Protein AF-A0A7L8UAR3-F1 (afdb_monomer_lite)

Foldseek 3Di:
DDVVQLVLLQVLLVVLLVVLVAPDSVQLNVLSNVCSVPPPDSVVSNVSSNVRSNVRSVVPCPPPPPPDPDDDDDDDDDDDDDDDDDDDDDDDDDDDDDDDDDDDDDDPPPPCDPVNVVVVVVVVVVVVVVVVVVVVVVVVVVVVVCCVPPVVVVVVVVVVVVVVVVVVVVVVVVVVVVVVVPDPDPDPDPPDDDPDDDDDDDDDDDDDD

Sequence (209 aa):
MNPFNLLINYVIANSRASFYNVPGNQEITNTALLTGMVSENPLMSYLIIDNKAKIEGEKTIVPVVTQTPTGTGATQGLQAPGISATGAEDPKNTNETPKGTSTGETAPVNVVTLENVKTEISDSTKALKEEIAKISENNKVELQKIIAETFNPKIEGLEKSNTALNTAIIEIKGRLDEISKSTPAPAPDKIVPNKDVSIQKEITKNGPK

Radius of gyration: 46.85 Å; chains: 1; bounding box: 115×66×128 Å

Structure (mmCIF, N/CA/C/O backbone):
data_AF-A0A7L8UAR3-F1
#
_entry.id   AF-A0A7L8UAR3-F1
#
loop_
_atom_site.group_PDB
_atom_site.id
_atom_site.type_symbol
_atom_site.label_atom_id
_atom_site.label_alt_id
_atom_site.label_comp_id
_atom_site.label_asym_id
_atom_site.label_entity_id
_atom_site.label_seq_id
_atom_site.pdbx_PDB_ins_code
_atom_site.Cartn_x
_atom_site.Cartn_y
_atom_site.Cartn_z
_atom_site.occupancy
_atom_site.B_iso_or_equiv
_atom_site.auth_seq_id
_atom_site.auth_comp_id
_atom_site.auth_asym_id
_atom_site.auth_atom_id
_atom_site.pdbx_PDB_model_num
ATOM 1 N N . MET A 1 1 ? -6.230 16.217 -2.875 1.00 63.88 1 MET A N 1
ATOM 2 C CA . MET A 1 1 ? -6.341 15.807 -1.460 1.00 63.88 1 MET A CA 1
ATOM 3 C C . MET A 1 1 ? -6.331 14.287 -1.404 1.00 63.88 1 MET A C 1
ATOM 5 O O . MET A 1 1 ? -7.147 13.673 -2.082 1.00 63.88 1 MET A O 1
ATOM 9 N N . ASN A 1 2 ? -5.375 13.688 -0.690 1.00 75.62 2 ASN A N 1
ATOM 10 C CA . ASN A 1 2 ? -5.199 12.235 -0.656 1.00 75.62 2 ASN A CA 1
ATOM 11 C C . ASN A 1 2 ? -6.103 11.606 0.430 1.00 75.62 2 ASN A C 1
ATOM 13 O O . ASN A 1 2 ? -5.864 11.854 1.614 1.00 75.62 2 ASN A O 1
ATOM 17 N N . PRO A 1 3 ? -7.115 10.792 0.071 1.00 77.38 3 PRO A N 1
ATOM 18 C CA . PRO A 1 3 ? -8.021 10.184 1.048 1.00 77.38 3 PRO A CA 1
ATOM 19 C C . PRO A 1 3 ? -7.298 9.245 2.027 1.00 77.38 3 PRO A C 1
ATOM 21 O O . PRO A 1 3 ? -7.705 9.140 3.183 1.00 77.38 3 PRO A O 1
ATOM 24 N N . PHE A 1 4 ? -6.183 8.631 1.614 1.00 81.06 4 PHE A N 1
ATOM 25 C CA . PHE A 1 4 ? -5.365 7.796 2.497 1.00 81.06 4 PHE A CA 1
ATOM 26 C C . PHE A 1 4 ? -4.677 8.607 3.598 1.00 81.06 4 PHE A C 1
ATOM 28 O O . PHE A 1 4 ? -4.620 8.151 4.737 1.00 81.06 4 PHE A O 1
ATOM 35 N N . ASN A 1 5 ? -4.221 9.829 3.303 1.00 81.25 5 ASN A N 1
ATOM 36 C CA . ASN A 1 5 ? -3.636 10.703 4.325 1.00 81.25 5 ASN A CA 1
ATOM 37 C C . ASN A 1 5 ? -4.675 11.100 5.377 1.00 81.25 5 ASN A C 1
ATOM 39 O O . ASN A 1 5 ? -4.359 11.163 6.560 1.00 81.25 5 ASN A O 1
ATOM 43 N N . LEU A 1 6 ? -5.924 11.316 4.960 1.00 84.69 6 LEU A N 1
ATOM 44 C CA . LEU A 1 6 ? -7.012 11.641 5.876 1.00 84.69 6 LEU A CA 1
ATOM 45 C C . LEU A 1 6 ? -7.308 10.483 6.833 1.00 84.69 6 LEU A C 1
ATOM 47 O O . LEU A 1 6 ? -7.444 10.694 8.037 1.00 84.69 6 LEU A O 1
ATOM 51 N N . LEU A 1 7 ? -7.350 9.259 6.300 1.00 86.62 7 LEU A N 1
ATOM 52 C CA . LEU A 1 7 ? -7.559 8.047 7.086 1.00 86.62 7 LEU A CA 1
ATOM 53 C C . LEU A 1 7 ? -6.416 7.819 8.083 1.00 86.62 7 LEU A C 1
ATOM 55 O O . LEU A 1 7 ? -6.664 7.578 9.262 1.00 86.62 7 LEU A O 1
ATOM 59 N N . ILE A 1 8 ? -5.167 7.940 7.628 1.00 86.75 8 ILE A N 1
ATOM 60 C CA . ILE A 1 8 ? -3.981 7.786 8.481 1.00 86.75 8 ILE A CA 1
ATOM 61 C C . ILE A 1 8 ? -3.993 8.831 9.602 1.00 86.75 8 ILE A C 1
ATOM 63 O O . ILE A 1 8 ? -3.828 8.482 10.770 1.00 86.75 8 ILE A O 1
ATOM 67 N N . ASN A 1 9 ? -4.264 10.096 9.277 1.00 86.81 9 ASN A N 1
ATOM 68 C CA . ASN A 1 9 ? -4.327 11.171 10.265 1.00 86.81 9 ASN A CA 1
ATOM 69 C C . ASN A 1 9 ? -5.462 10.959 11.278 1.00 86.81 9 ASN A C 1
ATOM 71 O O . ASN A 1 9 ? -5.270 11.200 12.469 1.00 86.81 9 ASN A O 1
ATOM 75 N N . TYR A 1 10 ? -6.617 10.456 10.838 1.00 88.62 10 TYR A N 1
ATOM 76 C CA . TYR A 1 10 ? -7.731 10.115 11.724 1.00 88.62 10 TYR A CA 1
ATOM 77 C C . TYR A 1 10 ? -7.364 8.994 12.711 1.00 88.62 10 TYR A C 1
ATOM 79 O O . TYR A 1 10 ? -7.623 9.103 13.912 1.00 88.62 10 TYR A O 1
ATOM 87 N N . VAL A 1 11 ? -6.691 7.942 12.234 1.00 88.88 11 VAL A N 1
ATOM 88 C CA . VAL A 1 11 ? -6.201 6.849 13.091 1.00 88.88 11 VAL A CA 1
ATOM 89 C C . VAL A 1 11 ? -5.180 7.364 14.109 1.00 88.88 11 VAL A C 1
ATOM 91 O O . VAL A 1 11 ? -5.258 7.017 15.290 1.00 88.88 11 VAL A O 1
ATOM 94 N N . ILE A 1 12 ? -4.256 8.231 13.683 1.00 88.81 12 ILE A N 1
ATOM 95 C CA . ILE A 1 12 ? -3.268 8.854 14.573 1.00 88.81 12 ILE A CA 1
ATOM 96 C C . ILE A 1 12 ? -3.967 9.704 15.642 1.00 88.81 12 ILE A C 1
ATOM 98 O O . ILE A 1 12 ? -3.623 9.590 16.818 1.00 88.81 12 ILE A O 1
ATOM 102 N N . ALA A 1 13 ? -4.970 10.505 15.272 1.00 89.00 13 ALA A N 1
ATOM 103 C CA . ALA A 1 13 ? -5.727 11.326 16.218 1.00 89.00 13 ALA A CA 1
ATOM 104 C C . ALA A 1 13 ? -6.397 10.494 17.311 1.00 89.00 13 ALA A C 1
ATOM 106 O O . ALA A 1 13 ? -6.252 10.817 18.489 1.00 89.00 13 ALA A O 1
ATOM 107 N N . ASN A 1 14 ? -7.067 9.400 16.942 1.00 89.12 14 ASN A N 1
ATOM 108 C CA . ASN A 1 14 ? -7.694 8.510 17.919 1.00 89.12 14 ASN A CA 1
ATOM 109 C C . ASN A 1 14 ? -6.658 7.846 18.825 1.00 89.12 14 ASN A C 1
ATOM 111 O O . ASN A 1 14 ? -6.818 7.845 20.044 1.00 89.12 14 ASN A O 1
ATOM 115 N N . SER A 1 15 ? -5.567 7.339 18.247 1.00 89.81 15 SER A N 1
ATOM 116 C CA . SER A 1 15 ? -4.494 6.708 19.016 1.00 89.81 15 SER A CA 1
ATOM 117 C C . SER A 1 15 ? -3.870 7.672 20.030 1.00 89.81 15 SER A C 1
ATOM 119 O O . SER A 1 15 ? -3.678 7.306 21.191 1.00 89.81 15 SER A O 1
ATOM 121 N N . ARG A 1 16 ? -3.592 8.919 19.628 1.00 90.69 16 ARG A N 1
ATOM 122 C CA . ARG A 1 16 ? -2.973 9.923 20.503 1.00 90.69 16 ARG A CA 1
ATOM 123 C C . ARG A 1 16 ? -3.936 10.503 21.528 1.00 90.69 16 ARG A C 1
ATOM 125 O O . ARG A 1 16 ? -3.527 10.705 22.667 1.00 90.69 16 ARG A O 1
ATOM 132 N N . ALA A 1 17 ? -5.208 10.675 21.181 1.00 87.81 17 ALA A N 1
ATOM 133 C CA . ALA A 1 17 ? -6.236 11.050 22.147 1.00 87.81 17 ALA A CA 1
ATOM 134 C C . ALA A 1 17 ? -6.345 10.023 23.284 1.00 87.81 17 ALA A C 1
ATOM 136 O O . ALA A 1 17 ? -6.369 10.402 24.454 1.00 87.81 17 ALA A O 1
ATOM 137 N N . SER A 1 18 ? -6.338 8.726 22.954 1.00 86.88 18 SER A N 1
ATOM 138 C CA . SER A 1 18 ? -6.326 7.659 23.959 1.00 86.88 18 SER A CA 1
ATOM 139 C C . SER A 1 18 ? -5.025 7.631 24.761 1.00 86.88 18 SER A C 1
ATOM 141 O O . SER A 1 18 ? -5.069 7.480 25.977 1.00 86.88 18 SER A O 1
ATOM 143 N N . PHE A 1 19 ? -3.873 7.809 24.107 1.00 89.25 19 PHE A N 1
ATOM 144 C CA . PHE A 1 19 ? -2.569 7.806 24.778 1.00 89.25 19 PHE A CA 1
ATOM 145 C C . PHE A 1 19 ? -2.440 8.918 25.831 1.00 89.25 19 PHE A C 1
ATOM 147 O O . PHE A 1 19 ? -1.902 8.680 26.908 1.00 89.25 19 PHE A O 1
ATOM 154 N N . TYR A 1 20 ? -2.958 10.113 25.538 1.00 89.62 20 TYR A N 1
ATOM 155 C CA . TYR A 1 20 ? -2.923 11.265 26.445 1.00 89.62 20 TYR A CA 1
ATOM 156 C C . TYR A 1 20 ? -4.179 11.413 27.316 1.00 89.62 20 TYR A C 1
ATOM 158 O O . TYR A 1 20 ? -4.340 12.428 27.986 1.00 89.62 20 TYR A O 1
ATOM 166 N N . ASN A 1 21 ? -5.053 10.400 27.335 1.00 86.56 21 ASN A N 1
ATOM 167 C CA . ASN A 1 21 ? -6.275 10.361 28.141 1.00 86.56 21 ASN A CA 1
ATOM 168 C C . ASN A 1 21 ? -7.169 11.607 27.973 1.00 86.56 21 ASN A C 1
ATOM 170 O O . ASN A 1 21 ? -7.685 12.161 28.945 1.00 86.56 21 ASN A O 1
ATOM 174 N N . VAL A 1 22 ? -7.331 12.059 26.729 1.00 84.69 22 VAL A N 1
ATOM 175 C CA . VAL A 1 22 ? -8.091 13.270 26.405 1.00 84.69 22 VAL A CA 1
ATOM 176 C C . VAL A 1 22 ? -9.598 12.980 26.468 1.00 84.69 22 VAL A C 1
ATOM 178 O O . VAL A 1 22 ? -10.075 12.131 25.705 1.00 84.69 22 VAL A O 1
ATOM 181 N N . PRO A 1 23 ? -10.383 13.664 27.324 1.00 73.56 23 PRO A N 1
ATOM 182 C CA . PRO A 1 23 ? -11.831 13.501 27.363 1.00 73.56 23 PRO A CA 1
ATOM 183 C C . PRO A 1 23 ? -12.451 14.197 26.153 1.00 73.56 23 PRO A C 1
ATOM 185 O O . PRO A 1 23 ? -12.568 15.417 26.103 1.00 73.56 23 PRO A O 1
ATOM 188 N N . GLY A 1 24 ? -12.848 13.399 25.165 1.00 72.44 24 GLY A N 1
ATOM 189 C CA . GLY A 1 24 ? -13.337 13.902 23.886 1.00 72.44 24 GLY A CA 1
ATOM 190 C C . GLY A 1 24 ? -12.185 14.218 22.930 1.00 72.44 24 GLY A C 1
ATOM 191 O O . GLY A 1 24 ? -11.358 15.091 23.157 1.00 72.44 24 GLY A O 1
ATOM 192 N N . ASN A 1 25 ? -12.138 13.510 21.807 1.00 83.88 25 ASN A N 1
ATOM 193 C CA . ASN A 1 25 ? -11.077 13.622 20.802 1.00 83.88 25 ASN A CA 1
ATOM 194 C C . ASN A 1 25 ? -11.406 14.624 19.680 1.00 83.88 25 ASN A C 1
ATOM 196 O O . ASN A 1 25 ? -10.705 14.646 18.666 1.00 83.88 25 ASN A O 1
ATOM 200 N N . GLN A 1 26 ? -12.461 15.437 19.817 1.00 87.25 26 GLN A N 1
ATOM 201 C CA . GLN A 1 26 ? -12.962 16.283 18.728 1.00 87.25 26 GLN A CA 1
ATOM 202 C C . GLN A 1 26 ? -11.910 17.290 18.247 1.00 87.25 26 GLN A C 1
ATOM 204 O O . GLN A 1 26 ? -11.707 17.444 17.044 1.00 87.25 26 GLN A O 1
ATOM 209 N N . GLU A 1 27 ? -11.193 17.945 19.163 1.00 86.56 27 GLU A N 1
ATOM 210 C CA . GLU A 1 27 ? -10.173 18.933 18.789 1.00 86.56 27 GLU A CA 1
ATOM 211 C C . GLU A 1 27 ? -8.972 18.303 18.068 1.00 86.56 27 GLU A C 1
ATOM 213 O O . GLU A 1 27 ? -8.415 18.880 17.129 1.00 86.56 27 GLU A O 1
ATOM 218 N N . ILE A 1 28 ? -8.594 17.093 18.477 1.00 90.12 28 ILE A N 1
ATOM 219 C CA . ILE A 1 28 ? -7.494 16.328 17.880 1.00 90.12 28 ILE A CA 1
ATOM 220 C C . ILE A 1 28 ? -7.919 15.817 16.499 1.00 90.12 28 ILE A C 1
ATOM 222 O O . ILE A 1 28 ? -7.163 15.913 15.535 1.00 90.12 28 ILE A O 1
ATOM 226 N N . THR A 1 29 ? -9.167 15.365 16.378 1.00 89.56 29 THR A N 1
ATOM 227 C CA . THR A 1 29 ? -9.769 14.897 15.123 1.00 89.56 29 THR A CA 1
ATOM 228 C C . THR A 1 29 ? -9.898 16.028 14.101 1.00 89.56 29 THR A C 1
ATOM 230 O O . THR A 1 29 ? -9.521 15.856 12.943 1.00 89.56 29 THR A O 1
ATOM 233 N N . ASN A 1 30 ? -10.343 17.217 14.519 1.00 89.94 30 ASN A N 1
ATOM 234 C CA . ASN A 1 30 ? -10.398 18.400 13.653 1.00 89.94 30 ASN A CA 1
ATOM 235 C C . ASN A 1 30 ? -8.996 18.810 13.177 1.00 89.94 30 ASN A C 1
ATOM 237 O O . ASN A 1 30 ? -8.810 19.186 12.019 1.00 89.94 30 ASN A O 1
ATOM 241 N N . THR A 1 31 ? -7.996 18.690 14.054 1.00 89.44 31 THR A N 1
ATOM 242 C CA . THR A 1 31 ? -6.593 18.959 13.713 1.00 89.44 31 THR A CA 1
ATOM 243 C C . THR A 1 31 ? -6.056 17.938 12.707 1.00 89.44 31 THR A C 1
ATOM 245 O O . THR A 1 31 ? -5.378 18.318 11.753 1.00 89.44 31 THR A O 1
ATOM 248 N N . ALA A 1 32 ? -6.401 16.657 12.853 1.00 87.69 32 ALA A N 1
ATOM 249 C CA . ALA A 1 32 ? -6.071 15.610 11.885 1.00 87.69 32 ALA A CA 1
ATOM 250 C C . ALA A 1 32 ? -6.729 15.823 10.517 1.00 87.69 32 ALA A C 1
ATOM 252 O O . ALA A 1 32 ? -6.090 15.613 9.483 1.00 87.69 32 ALA A O 1
ATOM 253 N N . LEU A 1 33 ? -7.981 16.285 10.502 1.00 89.38 33 LEU A N 1
ATOM 254 C CA . LEU A 1 33 ? -8.684 16.622 9.268 1.00 89.38 33 LEU A CA 1
ATOM 255 C C . LEU A 1 33 ? -7.993 17.790 8.556 1.00 89.38 33 LEU A C 1
ATOM 257 O O . LEU A 1 33 ? -7.647 17.677 7.382 1.00 89.38 33 LEU A O 1
ATOM 261 N N . LEU A 1 34 ? -7.723 18.880 9.278 1.00 87.31 34 LEU A N 1
ATOM 262 C CA . LEU A 1 34 ? -7.088 20.070 8.714 1.00 87.31 34 LEU A CA 1
ATOM 263 C C . LEU A 1 34 ? -5.666 19.775 8.218 1.00 87.31 34 LEU A C 1
ATOM 265 O O . LEU A 1 34 ? -5.296 20.169 7.115 1.00 87.31 34 LEU A O 1
ATOM 269 N N . THR A 1 35 ? -4.875 19.027 8.986 1.00 85.06 35 THR A N 1
ATOM 270 C CA . THR A 1 35 ? -3.531 18.613 8.550 1.00 85.06 35 THR A CA 1
ATOM 271 C C . THR A 1 35 ? -3.579 17.662 7.363 1.00 85.06 35 THR A C 1
ATOM 273 O O . THR A 1 35 ? -2.762 17.809 6.464 1.00 85.06 35 THR A O 1
ATOM 276 N N . GLY A 1 36 ? -4.568 16.768 7.281 1.00 81.38 36 GLY A N 1
ATOM 277 C CA . GLY A 1 36 ? -4.769 15.914 6.104 1.00 81.38 36 GLY A CA 1
ATOM 278 C C . GLY A 1 36 ? -5.243 16.670 4.857 1.00 81.38 36 GLY A C 1
ATOM 279 O O . GLY A 1 36 ? -5.027 16.203 3.739 1.00 81.38 36 GLY A O 1
ATOM 280 N N . MET A 1 37 ? -5.861 17.843 5.031 1.00 81.69 37 MET A N 1
ATOM 281 C CA . MET A 1 37 ? -6.237 18.752 3.941 1.00 81.69 37 MET A CA 1
ATOM 282 C C . MET A 1 37 ? -5.064 19.601 3.444 1.00 81.69 37 MET A C 1
ATOM 284 O O . MET A 1 37 ? -5.005 19.909 2.256 1.00 81.69 37 MET A O 1
ATOM 288 N N . VAL A 1 38 ? -4.157 19.996 4.344 1.00 80.56 38 VAL A N 1
ATOM 289 C CA . VAL A 1 38 ? -3.121 21.008 4.074 1.00 80.56 38 VAL A CA 1
ATOM 290 C C . VAL A 1 38 ? -1.734 20.396 3.847 1.00 80.56 38 VAL A C 1
ATOM 292 O O . VAL A 1 38 ? -0.940 20.949 3.092 1.00 80.56 38 VAL A O 1
ATOM 295 N N . SER A 1 39 ? -1.426 19.262 4.480 1.00 73.75 39 SER A N 1
ATOM 296 C CA . SER A 1 39 ? -0.102 18.639 4.463 1.00 73.75 39 SER A CA 1
ATOM 297 C C . SER A 1 39 ? -0.155 17.230 3.881 1.00 73.75 39 SER A C 1
ATOM 299 O O . SER A 1 39 ? -0.773 16.321 4.431 1.00 73.75 39 SER A O 1
ATOM 301 N N . GLU A 1 40 ? 0.581 17.017 2.792 1.00 79.19 40 GLU A N 1
ATOM 302 C CA . GLU A 1 40 ? 0.810 15.678 2.239 1.00 79.19 40 GLU A CA 1
ATOM 303 C C . GLU A 1 40 ? 1.960 14.939 2.938 1.00 79.19 40 GLU A C 1
ATOM 305 O O . GLU A 1 40 ? 2.166 13.752 2.696 1.00 79.19 40 GLU A O 1
ATOM 310 N N . ASN A 1 41 ? 2.693 15.620 3.827 1.00 85.69 41 ASN A N 1
ATOM 311 C CA . ASN A 1 41 ? 3.775 15.026 4.598 1.00 85.69 41 ASN A CA 1
ATOM 312 C C . ASN A 1 41 ? 3.203 14.285 5.829 1.00 85.69 41 ASN A C 1
ATOM 314 O O . ASN A 1 41 ? 2.666 14.934 6.740 1.00 85.69 41 ASN A O 1
ATOM 318 N N . PRO A 1 42 ? 3.328 12.945 5.894 1.00 81.62 42 PRO A N 1
ATOM 319 C CA . PRO A 1 42 ? 2.764 12.149 6.983 1.00 81.62 42 PRO A CA 1
ATOM 320 C C . PRO A 1 42 ? 3.485 12.383 8.314 1.00 81.62 42 PRO A C 1
ATOM 322 O O . PRO A 1 42 ? 2.848 12.367 9.365 1.00 81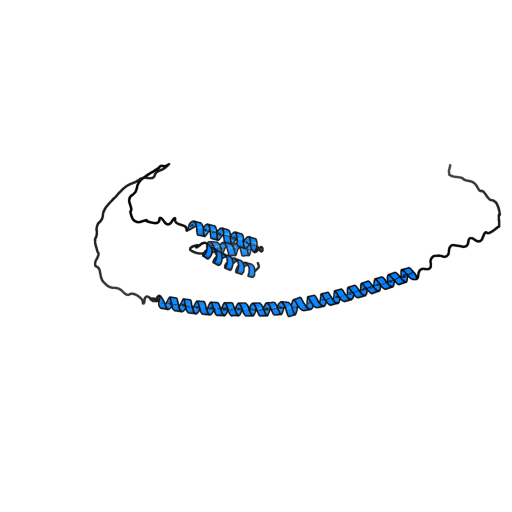.62 42 PRO A O 1
ATOM 325 N N . LEU A 1 43 ? 4.791 12.667 8.286 1.00 88.12 43 LEU A N 1
ATOM 326 C CA . LEU A 1 43 ? 5.575 12.926 9.494 1.00 88.12 43 LEU A CA 1
ATOM 327 C C . LEU A 1 43 ? 5.172 14.253 10.143 1.00 88.12 43 LEU A C 1
ATOM 329 O O . LEU A 1 43 ? 4.978 14.319 11.355 1.00 88.12 43 LEU A O 1
ATOM 333 N N . MET A 1 44 ? 4.993 15.299 9.333 1.00 88.94 44 MET A N 1
ATOM 334 C CA . MET A 1 44 ? 4.517 16.591 9.835 1.00 88.94 44 MET A CA 1
ATOM 335 C C . MET A 1 44 ? 3.096 16.497 10.383 1.00 88.94 44 MET A C 1
ATOM 337 O O . MET A 1 44 ? 2.826 17.020 11.461 1.00 88.94 44 MET A O 1
ATOM 341 N N . SER A 1 45 ? 2.203 15.798 9.680 1.00 87.50 45 SER A N 1
ATOM 342 C CA . SER A 1 45 ? 0.824 15.602 10.142 1.00 87.50 45 SER A CA 1
ATOM 343 C C . SER A 1 45 ? 0.791 14.870 11.482 1.00 87.50 45 SER A C 1
ATOM 345 O O . SER A 1 45 ? 0.136 15.326 12.416 1.00 87.50 45 SER A O 1
ATOM 347 N N . TYR A 1 46 ? 1.579 13.800 11.615 1.00 90.81 46 TYR A N 1
ATOM 348 C CA . TYR A 1 46 ? 1.728 13.066 12.865 1.00 90.81 46 TYR A CA 1
ATOM 349 C C . TYR A 1 46 ? 2.191 13.967 14.020 1.00 90.81 46 TYR A C 1
ATOM 351 O O . TYR A 1 46 ? 1.557 13.967 15.071 1.00 90.81 46 TYR A O 1
ATOM 359 N N . LEU A 1 47 ? 3.244 14.771 13.826 1.00 91.94 47 LEU A N 1
ATOM 360 C CA . LEU A 1 47 ? 3.776 15.656 14.871 1.00 91.94 47 LEU A CA 1
ATOM 361 C C . LEU A 1 47 ? 2.756 16.705 15.326 1.00 91.94 47 LEU A C 1
ATOM 363 O O . LEU A 1 47 ? 2.655 17.001 16.514 1.00 91.94 47 LEU A O 1
ATOM 367 N N . ILE A 1 48 ? 1.994 17.273 14.391 1.00 92.12 48 ILE A N 1
ATOM 368 C CA . ILE A 1 48 ? 0.969 18.273 14.712 1.00 92.12 48 ILE A CA 1
ATOM 369 C C . ILE A 1 48 ? -0.159 17.634 15.534 1.00 92.12 48 ILE A C 1
ATOM 371 O O . ILE A 1 48 ? -0.588 18.201 16.540 1.00 92.12 48 ILE A O 1
ATOM 375 N N . ILE A 1 49 ? -0.612 16.445 15.131 1.00 91.81 49 ILE A N 1
ATOM 376 C CA . ILE A 1 49 ? -1.674 15.706 15.824 1.00 91.81 49 ILE A CA 1
ATOM 377 C C . ILE A 1 49 ? -1.211 15.261 17.219 1.00 91.81 49 ILE A C 1
ATOM 379 O O . ILE A 1 49 ? -1.956 15.410 18.186 1.00 91.81 49 ILE A O 1
ATOM 383 N N . ASP A 1 50 ? 0.020 14.763 17.335 1.00 90.69 50 ASP A N 1
ATOM 384 C CA . ASP A 1 50 ? 0.626 14.319 18.595 1.00 90.69 50 ASP A CA 1
ATOM 385 C C . ASP A 1 50 ? 0.766 15.472 19.598 1.00 90.69 50 ASP A C 1
ATOM 387 O O . ASP A 1 50 ? 0.287 15.378 20.728 1.00 90.69 50 ASP A O 1
ATOM 391 N N . ASN A 1 51 ? 1.314 16.611 19.158 1.00 90.94 51 ASN A N 1
ATOM 392 C CA . ASN A 1 51 ? 1.430 17.807 19.993 1.00 90.94 51 ASN A CA 1
ATOM 393 C C . ASN A 1 51 ? 0.063 18.314 20.456 1.00 90.94 51 ASN A C 1
ATOM 395 O O . ASN A 1 51 ? -0.098 18.676 21.622 1.00 90.94 51 ASN A O 1
ATOM 399 N N . LYS A 1 52 ? -0.936 18.318 19.566 1.00 92.25 52 LYS A N 1
ATOM 400 C CA . LYS A 1 52 ? -2.297 18.714 19.932 1.00 92.25 52 LYS A CA 1
ATOM 401 C C . LYS A 1 52 ? -2.879 17.774 20.986 1.00 92.25 52 LYS A C 1
ATOM 403 O O . LYS A 1 52 ? -3.416 18.251 21.978 1.00 92.25 52 LYS A O 1
ATOM 408 N N . ALA A 1 53 ? -2.743 16.463 20.803 1.00 89.44 53 ALA A N 1
ATOM 409 C CA . ALA A 1 53 ? -3.244 15.480 21.757 1.00 89.44 53 ALA A CA 1
ATOM 410 C C . ALA A 1 53 ? -2.569 15.595 23.129 1.00 89.44 53 ALA A C 1
ATOM 412 O O . ALA A 1 53 ? -3.250 15.531 24.150 1.00 89.44 53 ALA A O 1
ATOM 413 N N . LYS A 1 54 ? -1.258 15.842 23.154 1.00 91.44 54 LYS A N 1
ATOM 414 C CA . LYS A 1 54 ? -0.513 16.089 24.389 1.00 91.44 54 LYS A CA 1
ATOM 415 C C . LYS A 1 54 ? -1.044 17.309 25.145 1.00 91.44 54 LYS A C 1
ATOM 417 O O . LYS A 1 54 ? -1.322 17.208 26.335 1.00 91.44 54 LYS A O 1
ATOM 422 N N . ILE A 1 55 ? -1.238 18.430 24.446 1.00 88.44 55 ILE A N 1
ATOM 423 C CA . ILE A 1 55 ? -1.764 19.670 25.037 1.00 88.44 55 ILE A CA 1
ATOM 424 C C . ILE A 1 55 ? -3.168 19.449 25.612 1.00 88.44 55 ILE A C 1
ATOM 426 O O . ILE A 1 55 ? -3.447 19.880 26.728 1.00 88.44 55 ILE A O 1
ATOM 430 N N . GLU A 1 56 ? -4.055 18.772 24.878 1.00 84.56 56 GLU A N 1
ATOM 431 C CA . GLU A 1 56 ? -5.411 18.494 25.371 1.00 84.56 56 GLU A CA 1
ATOM 432 C C . GLU A 1 56 ? -5.421 17.515 26.559 1.00 84.56 56 GLU A C 1
ATOM 434 O O . GLU A 1 56 ? -6.231 17.661 27.475 1.00 84.56 56 GLU A O 1
ATOM 439 N N . GLY A 1 57 ? -4.490 16.559 26.600 1.00 82.56 57 GLY A N 1
ATOM 440 C CA . GLY A 1 57 ? -4.321 15.666 27.749 1.00 82.56 57 GLY A CA 1
ATOM 441 C C . GLY A 1 57 ? -3.872 16.410 29.001 1.00 82.56 57 GLY A C 1
ATOM 442 O O . GLY A 1 57 ? -4.443 16.223 30.073 1.00 82.56 57 GLY A O 1
ATOM 443 N N . GLU A 1 58 ? -2.909 17.322 28.857 1.00 83.44 58 GLU A N 1
ATOM 444 C CA . GLU A 1 58 ? -2.386 18.132 29.962 1.00 83.44 58 GLU A CA 1
ATOM 445 C C . GLU A 1 58 ? -3.446 19.069 30.566 1.00 83.44 58 GLU A C 1
ATOM 447 O O . GLU A 1 58 ? -3.453 19.268 31.780 1.00 83.44 58 GLU A O 1
ATOM 452 N N . LYS A 1 59 ? -4.402 19.574 29.771 1.00 74.62 59 LYS A N 1
ATOM 453 C CA . LYS A 1 59 ? -5.526 20.392 30.277 1.00 74.62 59 LYS A CA 1
ATOM 454 C C . LYS A 1 59 ? -6.438 19.651 31.254 1.00 74.62 59 LYS A C 1
ATOM 456 O O . LYS A 1 59 ? -7.142 20.298 32.027 1.00 74.62 59 LYS A O 1
ATOM 461 N N . THR A 1 60 ? -6.455 18.320 31.206 1.00 60.66 60 THR A N 1
ATOM 462 C CA . THR A 1 60 ? -7.400 17.509 31.984 1.00 60.66 60 THR A CA 1
ATOM 463 C C . THR A 1 60 ? -6.769 16.843 33.204 1.00 60.66 60 THR A C 1
ATOM 465 O O . THR A 1 60 ? -7.464 16.209 34.001 1.00 60.66 60 THR A O 1
ATOM 468 N N . ILE A 1 61 ? -5.461 17.013 33.404 1.00 57.47 61 ILE A N 1
ATOM 469 C CA . ILE A 1 61 ? -4.807 16.606 34.645 1.00 57.47 61 ILE A CA 1
ATOM 470 C C . ILE A 1 61 ? -5.148 17.656 35.708 1.00 57.47 61 ILE A C 1
ATOM 472 O O . ILE A 1 61 ? -4.359 18.543 36.024 1.00 57.47 61 ILE A O 1
ATOM 476 N N . VAL A 1 62 ? -6.351 17.561 36.278 1.00 48.88 62 VAL A N 1
ATOM 477 C CA . VAL A 1 62 ? -6.608 18.139 37.599 1.00 48.88 62 VAL A CA 1
ATOM 478 C C . VAL A 1 62 ? -5.634 17.435 38.547 1.00 48.88 62 VAL A C 1
ATOM 480 O O . VAL A 1 62 ? -5.621 16.199 38.558 1.00 48.88 62 VAL A O 1
ATOM 483 N N . PRO A 1 63 ? -4.792 18.152 39.316 1.00 48.41 63 PRO A N 1
ATOM 484 C CA . PRO A 1 63 ? -3.965 17.501 40.314 1.00 48.41 63 PRO A CA 1
ATOM 485 C C . PRO A 1 63 ? -4.905 16.741 41.243 1.00 48.41 63 PRO A C 1
ATOM 487 O O . PRO A 1 63 ? -5.748 17.331 41.920 1.00 48.41 63 PRO A O 1
ATOM 490 N N . VAL A 1 64 ? -4.786 15.415 41.233 1.00 41.97 64 VAL A N 1
ATOM 491 C CA . VAL A 1 64 ? -5.396 14.558 42.239 1.00 41.97 64 VAL A CA 1
ATOM 492 C C . VAL A 1 64 ? -4.805 15.017 43.563 1.00 41.97 64 VAL A C 1
ATOM 494 O O . VAL A 1 64 ? -3.678 14.673 43.913 1.00 41.97 64 VAL A O 1
ATOM 497 N N . VAL A 1 65 ? -5.555 15.844 44.290 1.00 42.06 65 VAL A N 1
ATOM 498 C CA . VAL A 1 65 ? -5.351 16.016 45.720 1.00 42.06 65 VAL A CA 1
ATOM 499 C C . VAL A 1 65 ? -5.698 14.659 46.308 1.00 42.06 65 VAL A C 1
ATOM 501 O O . VAL A 1 65 ? -6.861 14.346 46.557 1.00 42.06 65 VAL A O 1
ATOM 504 N N . THR A 1 66 ? -4.684 13.812 46.457 1.00 34.28 66 THR A N 1
ATOM 505 C CA . THR A 1 66 ? -4.744 12.653 47.335 1.00 34.28 66 THR A CA 1
ATOM 506 C C . THR A 1 66 ? -5.152 13.172 48.706 1.00 34.28 66 THR A C 1
ATOM 508 O O . THR A 1 66 ? -4.337 13.740 49.429 1.00 34.28 66 THR A O 1
ATOM 511 N N . GLN A 1 67 ? -6.428 13.010 49.055 1.00 35.50 67 GLN A N 1
ATOM 512 C CA . GLN A 1 67 ? -6.861 13.054 50.441 1.00 35.50 67 GLN A CA 1
ATOM 513 C C . GLN A 1 67 ? -6.222 11.851 51.135 1.00 35.50 67 GLN A C 1
ATOM 515 O O . GLN A 1 67 ? -6.762 10.748 51.145 1.00 35.50 67 GLN A O 1
ATOM 520 N N . THR A 1 68 ? -5.020 12.047 51.667 1.00 32.88 68 THR A N 1
ATOM 521 C CA . THR A 1 68 ? -4.465 11.156 52.680 1.00 32.88 68 THR A CA 1
ATOM 522 C C . THR A 1 68 ? -5.287 11.319 53.959 1.00 32.88 68 THR A C 1
ATOM 524 O O . THR A 1 68 ? -5.474 12.455 54.408 1.00 32.88 68 THR A O 1
ATOM 527 N N . PRO A 1 69 ? -5.783 10.223 54.559 1.00 37.97 69 PRO A N 1
ATOM 528 C CA . PRO A 1 69 ? -6.459 10.284 55.842 1.00 37.97 69 PRO A CA 1
ATOM 529 C C . PRO A 1 69 ? -5.487 10.771 56.923 1.00 37.97 69 PRO A C 1
ATOM 531 O O . PRO A 1 69 ? -4.291 10.488 56.904 1.00 37.97 69 PRO A O 1
ATOM 534 N N . THR A 1 70 ? -6.045 11.544 57.847 1.00 35.53 70 THR A N 1
ATOM 535 C CA . THR A 1 70 ? -5.429 12.186 59.012 1.00 35.53 70 THR A CA 1
ATOM 536 C C . THR A 1 70 ? -4.377 11.342 59.738 1.00 35.53 70 THR A C 1
ATOM 538 O O . THR A 1 70 ? -4.676 10.253 60.221 1.00 35.53 70 THR A O 1
ATOM 541 N N . GLY A 1 71 ? -3.185 11.917 59.922 1.00 31.72 71 GLY A N 1
ATOM 542 C CA . GLY A 1 71 ? -2.139 11.412 60.809 1.00 31.72 71 GLY A CA 1
ATOM 543 C C . GLY A 1 71 ? -1.089 12.488 61.101 1.00 31.72 71 GLY A C 1
ATOM 544 O O . GLY A 1 71 ? -0.229 12.768 60.280 1.00 31.72 71 GLY A O 1
ATOM 545 N N . THR A 1 72 ? -1.221 13.111 62.269 1.00 33.38 72 THR A N 1
ATOM 546 C CA . THR A 1 72 ? -0.314 14.032 62.983 1.00 33.38 72 THR A CA 1
ATOM 547 C C . THR A 1 72 ? 1.195 13.848 62.751 1.00 33.38 72 THR A C 1
ATOM 549 O O . THR A 1 72 ? 1.702 12.746 62.942 1.00 33.38 72 THR A O 1
ATOM 552 N N . GLY A 1 73 ? 1.935 14.950 62.525 1.00 28.80 73 GLY A N 1
ATOM 553 C CA . GLY A 1 73 ? 3.390 14.982 62.759 1.00 28.80 73 GLY A CA 1
ATOM 554 C C . GLY A 1 73 ? 4.216 16.061 62.036 1.00 28.80 73 GLY A C 1
ATOM 555 O O . GLY A 1 73 ? 4.867 15.757 61.053 1.00 28.80 73 GLY A O 1
ATOM 556 N N . ALA A 1 74 ? 4.211 17.285 62.580 1.00 31.88 74 ALA A N 1
ATOM 557 C CA . ALA A 1 74 ? 5.333 18.237 62.724 1.00 31.88 74 ALA A CA 1
ATOM 558 C C . ALA A 1 74 ? 6.278 18.637 61.548 1.00 31.88 74 ALA A C 1
ATOM 560 O O . ALA A 1 74 ? 7.071 17.838 61.065 1.00 31.88 74 ALA A O 1
ATOM 561 N N . THR A 1 75 ? 6.345 19.975 61.341 1.00 31.47 75 THR A N 1
ATOM 562 C CA . THR A 1 75 ? 7.519 20.838 60.987 1.00 31.47 75 THR A CA 1
ATOM 563 C C . THR A 1 75 ? 8.163 20.669 59.601 1.00 31.47 75 THR A C 1
ATOM 565 O O . THR A 1 75 ? 8.334 19.556 59.144 1.00 31.47 75 THR A O 1
ATOM 568 N N . GLN A 1 76 ? 8.654 21.661 58.848 1.00 31.70 76 GLN A N 1
ATOM 569 C CA . GLN A 1 76 ? 8.860 23.131 58.836 1.00 31.70 76 GLN A CA 1
ATOM 570 C C . GLN A 1 76 ? 9.539 23.360 57.448 1.00 31.70 76 GLN A C 1
ATOM 572 O O . GLN A 1 76 ? 10.288 22.489 57.024 1.00 31.70 76 GLN A O 1
ATOM 577 N N . GLY A 1 77 ? 9.414 24.423 56.653 1.00 27.36 77 GLY A N 1
ATOM 578 C CA . GLY A 1 77 ? 8.780 25.737 56.731 1.00 27.36 77 GLY A CA 1
ATOM 579 C C . GLY A 1 77 ? 8.690 26.337 55.304 1.00 27.36 77 GLY A C 1
ATOM 580 O O . GLY A 1 77 ? 9.409 25.910 54.407 1.00 27.36 77 GLY A O 1
ATOM 581 N N . LEU A 1 78 ? 7.651 27.144 55.042 1.00 30.08 78 LEU A N 1
ATOM 582 C CA . LEU A 1 78 ? 7.677 28.616 54.842 1.00 30.08 78 LEU A CA 1
ATOM 583 C C . LEU A 1 78 ? 8.112 29.047 53.415 1.00 30.08 78 LEU A C 1
ATOM 585 O O . LEU A 1 78 ? 9.286 28.955 53.090 1.00 30.08 78 LEU A O 1
ATOM 589 N N . GLN A 1 79 ? 7.174 29.328 52.485 1.00 29.50 79 GLN A N 1
ATOM 590 C CA . GLN A 1 79 ? 6.366 30.573 52.265 1.00 29.50 79 GLN A CA 1
ATOM 591 C C . GLN A 1 79 ? 7.157 31.655 51.481 1.00 29.50 79 GLN A C 1
ATOM 593 O O . GLN A 1 79 ? 8.350 31.775 51.704 1.00 29.50 79 GLN A O 1
ATOM 598 N N . ALA A 1 80 ? 6.652 32.492 50.554 1.00 33.75 80 ALA A N 1
ATOM 599 C CA . ALA A 1 80 ? 5.338 33.074 50.174 1.00 33.75 80 ALA A CA 1
ATOM 600 C C . ALA A 1 80 ? 5.488 33.717 48.738 1.00 33.75 80 ALA A C 1
ATOM 602 O O . ALA A 1 80 ? 6.475 33.350 48.096 1.00 33.75 80 ALA A O 1
ATOM 603 N N . PRO A 1 81 ? 4.713 34.726 48.221 1.00 37.41 81 PRO A N 1
ATOM 604 C CA . PRO A 1 81 ? 3.441 35.369 48.649 1.00 37.41 81 PRO A CA 1
ATOM 605 C C . PRO A 1 81 ? 2.405 35.776 47.538 1.00 37.41 81 PRO A C 1
ATOM 607 O O . PRO A 1 81 ? 2.769 36.092 46.412 1.00 37.41 81 PRO A O 1
ATOM 610 N N . GLY A 1 82 ? 1.133 35.955 47.956 1.00 28.11 82 GLY A N 1
ATOM 611 C CA . GLY A 1 82 ? 0.187 37.026 47.531 1.00 28.11 82 GLY A CA 1
ATOM 612 C C . GLY A 1 82 ? -0.643 36.812 46.245 1.00 28.11 82 GLY A C 1
ATOM 613 O O . GLY A 1 82 ? -0.109 36.363 45.248 1.00 28.11 82 GLY A O 1
ATOM 614 N N . ILE A 1 83 ? -1.936 37.159 46.132 1.00 30.89 83 ILE A N 1
ATOM 615 C CA . ILE A 1 83 ? -2.801 38.065 46.911 1.00 30.89 83 ILE A CA 1
ATOM 616 C C . ILE A 1 83 ? -4.294 37.737 46.649 1.00 30.89 83 ILE A C 1
ATOM 618 O O . ILE A 1 83 ? -4.708 37.588 45.506 1.00 30.89 83 ILE A O 1
ATOM 622 N N . SER A 1 84 ? -5.051 37.668 47.748 1.00 27.50 84 SER A N 1
ATOM 623 C CA . SER A 1 84 ? -6.457 38.028 48.026 1.00 27.50 84 SER A CA 1
ATOM 624 C C . SER A 1 84 ? -7.574 37.982 46.966 1.00 27.50 84 SER A C 1
ATOM 626 O O . SER A 1 84 ? -7.601 38.789 46.044 1.00 27.50 84 SER A O 1
ATOM 628 N N . ALA A 1 85 ? -8.655 37.269 47.317 1.00 28.61 85 ALA A N 1
ATOM 629 C CA . ALA A 1 85 ? -9.984 37.876 47.470 1.00 28.61 85 ALA A CA 1
ATOM 630 C C . ALA A 1 85 ? -10.821 37.120 48.528 1.00 28.61 85 ALA A C 1
ATOM 632 O O . ALA A 1 85 ? -11.117 35.938 48.396 1.00 28.61 85 ALA A O 1
ATOM 633 N N . THR A 1 86 ? -11.125 37.860 49.595 1.00 27.05 86 THR A N 1
ATOM 634 C CA . THR A 1 86 ? -12.246 37.793 50.559 1.00 27.05 86 THR A CA 1
ATOM 635 C C . THR A 1 86 ? -13.537 37.142 50.025 1.00 27.05 86 THR A C 1
ATOM 637 O O . THR A 1 86 ? -13.867 37.330 48.865 1.00 27.05 86 THR A O 1
ATOM 640 N N . GLY A 1 87 ? -14.368 36.455 50.810 1.00 27.03 87 GLY A N 1
ATOM 641 C CA . GLY A 1 8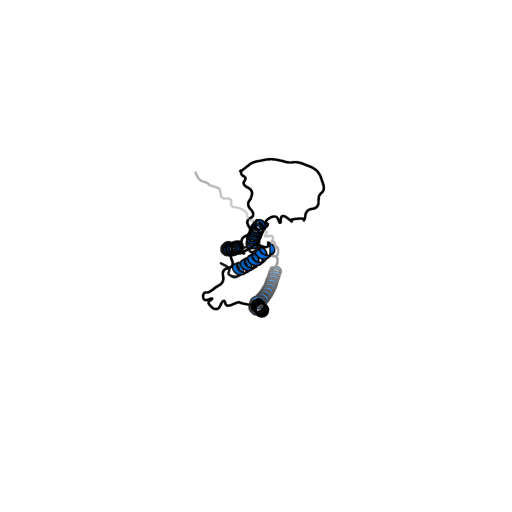7 ? -14.516 36.482 52.259 1.00 27.03 87 GLY A CA 1
ATOM 642 C C . GLY A 1 87 ? -15.465 35.392 52.771 1.00 27.03 87 GLY A C 1
ATOM 643 O O . GLY A 1 87 ? -16.010 34.595 52.013 1.00 27.03 87 GLY A O 1
ATOM 644 N N . ALA A 1 88 ? -15.554 35.364 54.095 1.00 30.39 88 ALA A N 1
ATOM 645 C CA . ALA A 1 88 ? -16.200 34.374 54.938 1.00 30.39 88 ALA A CA 1
ATOM 646 C C . ALA A 1 88 ? -17.728 34.306 54.794 1.00 30.39 88 ALA A C 1
ATOM 648 O O . ALA A 1 88 ? -18.359 35.333 54.575 1.00 30.39 88 ALA A O 1
ATOM 649 N N . GLU A 1 89 ? -18.288 33.114 55.028 1.00 27.41 89 GLU A N 1
ATOM 650 C CA . GLU A 1 89 ? -19.293 32.852 56.075 1.00 27.41 89 GLU A CA 1
ATOM 651 C C . GLU A 1 89 ? -19.556 31.331 56.189 1.00 27.41 89 GLU A C 1
ATOM 653 O O . GLU A 1 89 ? -20.097 30.698 55.288 1.00 27.41 89 GLU A O 1
ATOM 658 N N . ASP A 1 90 ? -19.139 30.743 57.312 1.00 29.50 90 ASP A N 1
ATOM 659 C CA . ASP A 1 90 ? -19.688 29.503 57.893 1.00 29.50 90 ASP A CA 1
ATOM 660 C C . ASP A 1 90 ? -20.922 29.875 58.757 1.00 29.50 90 ASP A C 1
ATOM 662 O O . ASP A 1 90 ? -21.064 31.049 59.111 1.00 29.50 90 ASP A O 1
ATOM 666 N N . PRO A 1 91 ? -21.699 28.941 59.348 1.00 48.09 91 PRO A N 1
ATOM 667 C CA . PRO A 1 91 ? -22.145 27.612 58.908 1.00 48.09 91 PRO A CA 1
ATOM 668 C C . PRO A 1 91 ? -23.663 27.408 59.194 1.00 48.09 91 PRO A C 1
ATOM 670 O O . PRO A 1 91 ? -24.209 28.000 60.126 1.00 48.09 91 PRO A O 1
ATOM 673 N N . LYS A 1 92 ? -24.372 26.480 58.525 1.00 27.92 92 LYS A N 1
ATOM 674 C CA . LYS A 1 92 ? -25.561 25.866 59.165 1.00 27.92 92 LYS A CA 1
ATOM 675 C C .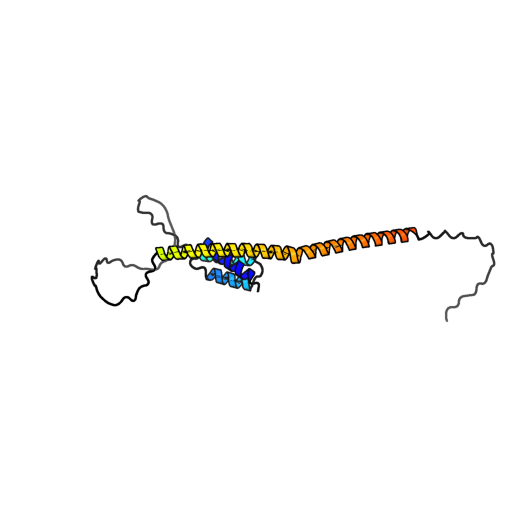 LYS A 1 92 ? -25.949 24.501 58.604 1.00 27.92 92 LYS A C 1
ATOM 677 O O . LYS A 1 92 ? -26.436 24.363 57.490 1.00 27.92 92 LYS A O 1
ATOM 682 N N . ASN A 1 93 ? -25.785 23.502 59.462 1.00 33.94 93 ASN A N 1
ATOM 683 C CA . ASN A 1 93 ? -26.375 22.177 59.365 1.00 33.94 93 ASN A CA 1
ATOM 684 C C . ASN A 1 93 ? -27.892 22.282 59.625 1.00 33.94 93 ASN A C 1
ATOM 686 O O . ASN A 1 93 ? -28.300 22.841 60.647 1.00 33.94 93 ASN A O 1
ATOM 690 N N . THR A 1 94 ? -28.742 21.762 58.740 1.00 30.25 94 THR A N 1
ATOM 691 C CA . THR A 1 94 ? -30.104 21.354 59.119 1.00 30.25 94 THR A CA 1
ATOM 692 C C . THR A 1 94 ? -30.549 20.189 58.248 1.00 30.25 94 THR A C 1
ATOM 694 O O . THR A 1 94 ? -30.575 20.253 57.023 1.00 30.25 94 THR A O 1
ATOM 697 N N . ASN A 1 95 ? -30.828 19.098 58.941 1.00 38.62 95 ASN A N 1
ATOM 698 C CA . ASN A 1 95 ? -31.200 17.795 58.444 1.00 38.62 95 ASN A CA 1
ATOM 699 C C . ASN A 1 95 ? -32.732 17.766 58.334 1.00 38.62 95 ASN A C 1
ATOM 701 O O . ASN A 1 95 ? -33.380 17.702 59.373 1.00 38.62 95 ASN A O 1
ATOM 705 N N . GLU A 1 96 ? -33.318 17.820 57.134 1.00 31.25 96 GLU A N 1
ATOM 706 C CA . GLU A 1 96 ? -34.752 17.546 56.949 1.00 31.25 96 GLU A CA 1
ATOM 707 C C . GLU A 1 96 ? -35.016 16.727 55.678 1.00 31.25 96 GLU A C 1
ATOM 709 O O . GLU A 1 96 ? -34.617 17.067 54.568 1.00 31.25 96 GLU A O 1
ATOM 714 N N . THR A 1 97 ? -35.692 15.597 55.883 1.00 34.12 97 THR A N 1
ATOM 715 C CA . THR A 1 97 ? -36.183 14.661 54.867 1.00 34.12 97 THR A CA 1
ATOM 716 C C . THR A 1 97 ? -37.546 15.131 54.349 1.00 34.12 97 THR A C 1
ATOM 718 O O . THR A 1 97 ? -38.445 15.299 55.173 1.00 34.12 97 THR A O 1
ATOM 721 N N . PRO A 1 98 ? -37.798 15.219 53.029 1.00 35.59 98 PRO A N 1
ATOM 722 C CA . PRO A 1 98 ? -39.157 15.296 52.510 1.00 35.59 98 PRO A CA 1
ATOM 723 C C . PRO A 1 98 ? -39.630 13.904 52.075 1.00 35.59 98 PRO A C 1
ATOM 725 O O . PRO A 1 98 ? -39.201 13.350 51.064 1.00 35.59 98 PRO A O 1
ATOM 728 N N . LYS A 1 99 ? -40.553 13.339 52.855 1.00 39.91 99 LYS A N 1
ATOM 729 C CA . LYS A 1 99 ? -41.393 12.206 52.459 1.00 39.91 99 LYS A CA 1
ATOM 730 C C . LYS A 1 99 ? -42.469 12.716 51.495 1.00 39.91 99 LYS A C 1
ATOM 732 O O . LYS A 1 99 ? -43.330 13.489 51.902 1.00 39.91 99 LYS A O 1
ATOM 737 N N . GLY A 1 100 ? -42.450 12.243 50.252 1.00 30.25 100 GLY A N 1
ATOM 738 C CA . GLY A 1 100 ? -43.521 12.454 49.277 1.00 30.25 100 GLY A CA 1
ATOM 739 C C . GLY A 1 100 ? -43.509 11.377 48.188 1.00 30.25 100 GLY A C 1
ATOM 740 O O . GLY A 1 100 ? -42.593 11.309 47.381 1.00 30.25 100 GLY A O 1
ATOM 741 N N . THR A 1 101 ? -44.530 10.525 48.179 1.00 33.03 101 THR A N 1
ATOM 742 C CA . THR A 1 101 ? -44.936 9.610 47.087 1.00 33.03 101 THR A CA 1
ATOM 743 C C . THR A 1 101 ? -46.404 9.971 46.813 1.00 33.03 101 THR A C 1
ATOM 745 O O . THR A 1 101 ? -47.085 10.348 47.761 1.00 33.03 101 THR A O 1
ATOM 748 N N . SER A 1 102 ? -47.038 9.930 45.641 1.00 40.88 102 SER A N 1
ATOM 749 C CA . SER A 1 102 ? -46.845 9.437 44.262 1.00 40.88 102 SER A CA 1
ATOM 750 C C . SER A 1 102 ? -47.526 10.497 43.343 1.00 40.88 102 SER A C 1
ATOM 752 O O . SER A 1 102 ? -48.033 11.476 43.876 1.00 40.88 102 SER A O 1
ATOM 754 N N . THR A 1 103 ? -47.612 10.494 42.012 1.00 36.56 103 THR A N 1
ATOM 755 C CA . THR A 1 103 ? -47.876 9.473 40.984 1.00 36.56 103 THR A CA 1
ATOM 756 C C . THR A 1 103 ? -47.755 10.211 39.633 1.00 36.56 103 THR A C 1
ATOM 758 O O . THR A 1 103 ? -48.115 11.385 39.571 1.00 36.56 103 THR A O 1
ATOM 761 N N . GLY A 1 104 ? -47.343 9.555 38.543 1.00 30.41 104 GLY A N 1
ATOM 762 C CA . GLY A 1 104 ? -47.537 10.113 37.195 1.00 30.41 104 GLY A CA 1
ATOM 763 C C . GLY A 1 104 ? -46.603 9.534 36.137 1.00 30.41 104 GLY A C 1
ATOM 764 O O . GLY A 1 104 ? -45.441 9.911 36.085 1.00 30.41 104 GLY A O 1
ATOM 765 N N . GLU A 1 105 ? -47.137 8.601 35.344 1.00 41.25 105 GLU A N 1
ATOM 766 C CA . GLU A 1 105 ? -46.666 8.122 34.033 1.00 41.25 105 GLU A CA 1
ATOM 767 C C . GLU A 1 105 ? -45.168 8.239 33.719 1.00 41.25 105 GLU A C 1
ATOM 769 O O . GLU A 1 105 ? -44.696 9.189 33.096 1.00 41.25 105 GLU A O 1
ATOM 774 N N . THR A 1 106 ? -44.419 7.178 34.010 1.00 36.47 106 THR A N 1
ATOM 775 C CA . THR A 1 106 ? -43.205 6.902 33.244 1.00 36.47 106 THR A CA 1
ATOM 776 C C . THR A 1 106 ? -43.608 6.221 31.941 1.00 36.47 106 THR A C 1
ATOM 778 O O . THR A 1 106 ? -44.031 5.063 31.948 1.00 36.47 106 THR A O 1
ATOM 781 N N . ALA A 1 107 ? -43.428 6.927 30.821 1.00 49.00 107 ALA A N 1
ATOM 782 C CA . ALA A 1 107 ? -43.157 6.303 29.526 1.00 49.00 107 ALA A CA 1
ATOM 783 C C . ALA A 1 107 ? -42.185 5.121 29.721 1.00 49.00 107 ALA A C 1
ATOM 785 O O . ALA A 1 107 ? -41.362 5.198 30.639 1.00 49.00 107 ALA A O 1
ATOM 786 N N . PRO A 1 108 ? -42.250 4.035 28.923 1.00 47.72 108 PRO A N 1
ATOM 787 C CA . PRO A 1 108 ? -41.362 2.896 29.111 1.00 47.72 108 PRO A CA 1
ATOM 788 C C . PRO A 1 108 ? -39.921 3.387 28.986 1.00 47.72 108 PRO A C 1
ATOM 790 O O . PRO A 1 108 ? -39.415 3.631 27.891 1.00 47.72 108 PRO A O 1
ATOM 793 N N . VAL A 1 109 ? -39.272 3.589 30.131 1.00 54.38 109 VAL A N 1
ATOM 794 C CA . VAL A 1 109 ? -37.848 3.860 30.196 1.00 54.38 109 VAL A CA 1
ATOM 795 C C . VAL A 1 109 ? -37.232 2.582 29.660 1.00 54.38 109 VAL A C 1
ATOM 797 O O . VAL A 1 109 ? -37.364 1.523 30.272 1.00 54.38 109 VAL A O 1
ATOM 800 N N . ASN A 1 110 ? -36.655 2.652 28.464 1.00 58.75 110 ASN A N 1
ATOM 801 C CA . ASN A 1 110 ? -35.918 1.544 27.883 1.00 58.75 110 ASN A CA 1
ATOM 802 C C . ASN A 1 110 ? -34.652 1.372 28.730 1.00 58.75 110 ASN A C 1
ATOM 804 O O . ASN A 1 110 ? -33.619 1.982 28.459 1.00 58.75 110 ASN A O 1
ATOM 808 N N . VAL A 1 111 ? -34.779 0.654 29.849 1.00 63.41 111 VAL A N 1
ATOM 809 C CA . VAL A 1 111 ? -33.675 0.391 30.768 1.00 63.41 111 VAL A CA 1
ATOM 810 C C . VAL A 1 111 ? -32.775 -0.624 30.079 1.00 63.41 111 VAL A C 1
ATOM 812 O O . VAL A 1 111 ? -32.956 -1.835 30.200 1.00 63.41 111 VAL A O 1
ATOM 815 N N . VAL A 1 112 ? -31.812 -0.115 29.313 1.00 74.69 112 VAL A N 1
ATOM 816 C CA . VAL A 1 112 ? -30.721 -0.925 28.783 1.00 74.69 112 VAL A CA 1
ATOM 817 C C . VAL A 1 112 ? -29.912 -1.411 29.979 1.00 74.69 112 VAL A C 1
ATOM 819 O O . VAL A 1 112 ? -29.349 -0.622 30.740 1.00 74.69 112 VAL A O 1
ATOM 822 N N . THR A 1 113 ? -29.902 -2.722 30.187 1.00 85.69 113 THR A N 1
ATOM 823 C CA . THR A 1 113 ? -29.136 -3.327 31.272 1.00 85.69 113 THR A CA 1
ATOM 824 C C . THR A 1 113 ? -27.649 -3.308 30.922 1.00 85.69 113 THR A C 1
ATOM 826 O O . THR A 1 113 ? -27.271 -3.352 29.750 1.00 85.69 113 THR A O 1
ATOM 829 N N . LEU A 1 114 ? -26.780 -3.289 31.935 1.00 88.06 114 LEU A N 1
ATOM 830 C CA . LEU A 1 114 ? -25.335 -3.408 31.710 1.00 88.06 114 LEU A CA 1
ATOM 831 C C . LEU A 1 114 ? -24.974 -4.700 30.961 1.00 88.06 114 LEU A C 1
ATOM 833 O O . LEU A 1 114 ? -24.011 -4.712 30.199 1.00 88.06 114 LEU A O 1
ATOM 837 N N . GLU A 1 115 ? -25.751 -5.771 31.149 1.00 87.81 115 GLU A N 1
ATOM 838 C CA . GLU A 1 115 ? -25.532 -7.022 30.423 1.00 87.81 115 GLU A CA 1
ATOM 839 C C . GLU A 1 115 ? -25.825 -6.855 28.927 1.00 87.81 115 GLU A C 1
ATOM 841 O O . GLU A 1 115 ? -25.013 -7.295 28.120 1.00 87.81 115 GLU A O 1
ATOM 846 N N . ASN A 1 116 ? -26.890 -6.128 28.557 1.00 89.12 116 ASN A N 1
ATOM 847 C CA . ASN A 1 116 ? -27.204 -5.827 27.155 1.00 89.12 116 ASN A CA 1
ATOM 848 C C . ASN A 1 116 ? -26.073 -5.031 26.484 1.00 89.12 116 ASN A C 1
ATOM 850 O O . ASN A 1 116 ? -25.649 -5.375 25.380 1.00 89.12 116 ASN A O 1
ATOM 854 N N . VAL A 1 117 ? -25.534 -4.019 27.178 1.00 91.88 117 VAL A N 1
ATOM 855 C CA . VAL A 1 117 ? -24.386 -3.232 26.689 1.00 91.88 117 VAL A CA 1
ATOM 856 C C . VAL A 1 117 ? -23.154 -4.119 26.515 1.00 91.88 117 VAL A C 1
ATOM 858 O O . VAL A 1 117 ? -22.448 -4.025 25.515 1.00 91.88 117 VAL A O 1
ATOM 861 N N . LYS A 1 118 ? -22.890 -5.018 27.467 1.00 92.44 118 LYS A N 1
ATOM 862 C CA . LYS A 1 118 ? -21.753 -5.942 27.401 1.00 92.44 118 LYS A CA 1
ATOM 863 C C . LYS A 1 118 ? -21.866 -6.909 26.222 1.00 92.44 118 LYS A C 1
ATOM 865 O O . LYS A 1 118 ? -20.860 -7.135 25.549 1.00 92.44 118 LYS A O 1
ATOM 870 N N . THR A 1 119 ? -23.052 -7.451 25.950 1.00 93.88 119 THR A N 1
ATOM 871 C CA . THR A 1 119 ? -23.284 -8.285 24.760 1.00 93.88 119 THR A CA 1
ATOM 872 C C . THR A 1 119 ? -23.093 -7.497 23.469 1.00 93.88 119 THR A C 1
ATOM 874 O O . THR A 1 119 ? -22.340 -7.945 22.610 1.00 93.88 119 THR A O 1
ATOM 877 N N . GLU A 1 120 ? -23.651 -6.289 23.366 1.00 92.88 120 GLU A N 1
ATOM 878 C CA . GLU A 1 120 ? -23.526 -5.446 22.169 1.00 92.88 120 GLU A CA 1
ATOM 879 C C . GLU A 1 120 ? -22.069 -5.041 21.892 1.00 92.88 120 GLU A C 1
ATOM 881 O O . GLU A 1 120 ? -21.610 -5.091 20.747 1.00 92.88 120 GLU A O 1
ATOM 886 N N . ILE A 1 121 ? -21.299 -4.723 22.940 1.00 94.50 121 ILE A N 1
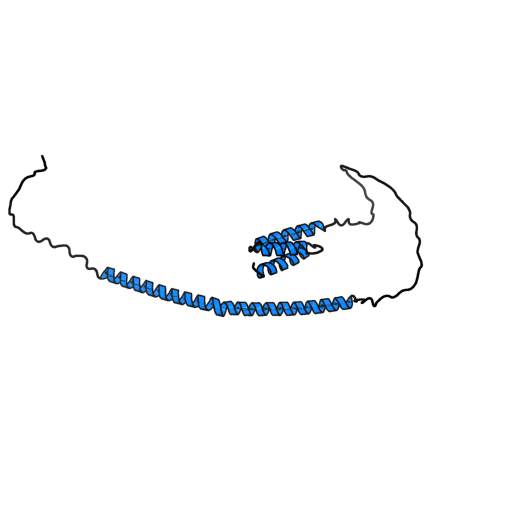ATOM 887 C CA . ILE A 1 121 ? -19.854 -4.476 22.831 1.00 94.50 121 ILE A CA 1
ATOM 888 C C . ILE A 1 121 ? -19.126 -5.736 22.358 1.00 94.50 121 ILE A C 1
ATOM 890 O O . ILE A 1 121 ? -18.225 -5.643 21.520 1.00 94.50 121 ILE A O 1
ATOM 894 N N . SER A 1 122 ? -19.482 -6.911 22.883 1.00 95.44 122 SER A N 1
ATOM 895 C CA . SER A 1 122 ? -18.843 -8.174 22.500 1.00 95.44 122 SER A CA 1
ATOM 896 C C . SER A 1 122 ? -19.095 -8.508 21.028 1.00 95.44 122 SER A C 1
ATOM 898 O O . SER A 1 122 ? -18.146 -8.791 20.291 1.00 95.44 122 SER A O 1
ATOM 900 N N . ASP A 1 123 ? -20.343 -8.376 20.582 1.00 96.25 123 ASP A N 1
ATOM 901 C CA . ASP A 1 123 ? -20.753 -8.627 19.201 1.00 96.25 123 ASP A CA 1
ATOM 902 C C . ASP A 1 123 ? -20.110 -7.624 18.240 1.00 96.25 123 ASP A C 1
ATOM 904 O O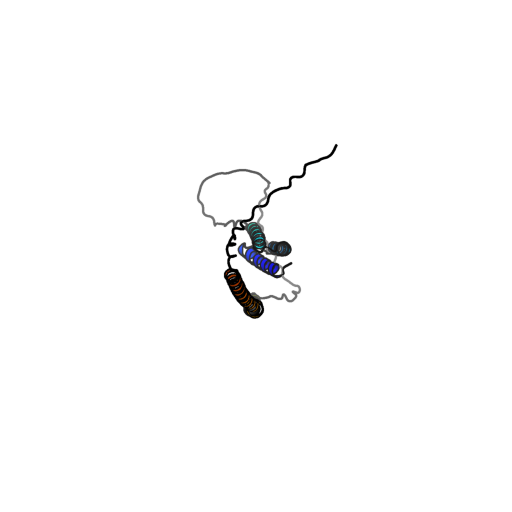 . ASP A 1 123 ? -19.515 -8.019 17.234 1.00 96.25 123 ASP A O 1
ATOM 908 N N . SER A 1 124 ? -20.113 -6.337 18.600 1.00 95.19 124 SER A N 1
ATOM 909 C CA . SER A 1 124 ? -19.441 -5.287 17.826 1.00 95.19 124 SER A CA 1
ATOM 910 C C . SER A 1 124 ? -17.935 -5.533 17.729 1.00 95.19 124 SER A C 1
ATOM 912 O O . SER A 1 124 ? -17.343 -5.406 16.658 1.00 95.19 124 SER A O 1
ATOM 914 N N . THR A 1 125 ? -17.296 -5.958 18.823 1.00 95.31 125 THR A N 1
ATOM 915 C CA . THR A 1 125 ? -15.861 -6.288 18.835 1.00 95.31 125 THR A CA 1
ATOM 916 C C . THR A 1 125 ? -15.555 -7.477 17.928 1.00 95.31 125 THR A C 1
ATOM 918 O O . THR A 1 125 ? -14.523 -7.495 17.252 1.00 95.31 125 THR A O 1
ATOM 921 N N . LYS A 1 126 ? -16.436 -8.481 17.898 1.00 97.06 126 LYS A N 1
ATOM 922 C CA . LYS A 1 126 ? -16.290 -9.637 17.012 1.00 97.06 126 LYS A CA 1
ATOM 923 C C . LYS A 1 126 ? -16.433 -9.228 15.544 1.00 97.06 126 LYS A C 1
ATOM 925 O O . LYS A 1 126 ? -15.565 -9.582 14.748 1.00 97.06 126 LYS A O 1
ATOM 930 N N . ALA A 1 127 ? -17.455 -8.440 15.212 1.00 96.38 127 ALA A N 1
ATOM 931 C CA . ALA A 1 127 ? -17.671 -7.931 13.860 1.00 96.38 127 ALA A CA 1
ATOM 932 C C . ALA A 1 127 ? -16.471 -7.105 13.365 1.00 96.38 127 ALA A C 1
ATOM 934 O O . ALA A 1 127 ? -15.962 -7.352 12.273 1.00 96.38 127 ALA A O 1
ATOM 935 N N . LEU A 1 128 ? -15.942 -6.211 14.209 1.00 97.06 128 LEU A N 1
ATOM 936 C CA . LEU A 1 128 ? -14.748 -5.422 13.891 1.00 97.06 128 LEU A CA 1
ATOM 937 C C . LEU A 1 128 ? -13.521 -6.302 13.631 1.00 97.06 128 LEU A C 1
ATOM 939 O O . LEU A 1 128 ? -12.776 -6.055 12.686 1.00 97.06 128 LEU A O 1
ATOM 943 N N . LYS A 1 129 ? -13.303 -7.353 14.431 1.00 97.00 129 LYS A N 1
ATOM 944 C CA . LYS A 1 129 ? -12.193 -8.293 14.198 1.00 97.00 129 LYS A CA 1
ATOM 945 C C . LYS A 1 129 ? -12.323 -9.017 12.858 1.00 97.00 129 LYS A C 1
ATOM 947 O O . LYS A 1 129 ? -11.324 -9.169 12.158 1.00 97.00 129 LYS A O 1
ATOM 952 N N . GLU A 1 130 ? -13.527 -9.454 12.503 1.00 96.62 130 GLU A N 1
ATOM 953 C CA . GLU A 1 130 ? -13.787 -10.111 11.218 1.00 96.62 130 GLU A CA 1
ATOM 954 C C . GLU A 1 130 ? -13.585 -9.153 10.036 1.00 96.62 130 GLU A C 1
ATOM 956 O O . GLU A 1 130 ? -13.000 -9.535 9.020 1.00 96.62 130 GLU A O 1
ATOM 961 N N . GLU A 1 131 ? -14.015 -7.900 10.167 1.00 96.62 131 GLU A N 1
ATOM 962 C CA . GLU A 1 131 ? -13.838 -6.881 9.134 1.00 96.62 131 GLU A CA 1
ATOM 963 C C . GLU A 1 131 ? -12.364 -6.501 8.949 1.00 96.62 131 GLU A C 1
ATOM 965 O O . GLU A 1 131 ? -11.876 -6.467 7.819 1.00 96.62 131 GLU A O 1
ATOM 970 N N . ILE A 1 132 ? -11.613 -6.336 10.043 1.00 96.38 132 ILE A N 1
ATOM 971 C CA . ILE A 1 132 ? -10.160 -6.113 9.999 1.00 96.38 132 ILE A CA 1
ATOM 972 C C . ILE A 1 132 ? -9.455 -7.278 9.294 1.00 96.38 132 ILE A C 1
ATOM 974 O O . ILE A 1 132 ? -8.579 -7.050 8.456 1.00 96.38 132 ILE A O 1
ATOM 978 N N . ALA A 1 133 ? -9.846 -8.522 9.585 1.00 96.62 133 ALA A N 1
ATOM 979 C CA . ALA A 1 133 ? -9.277 -9.693 8.922 1.00 96.62 133 ALA A CA 1
ATOM 980 C C . ALA A 1 133 ? -9.569 -9.694 7.410 1.00 96.62 133 ALA A C 1
ATOM 982 O O . ALA A 1 133 ? -8.662 -9.941 6.613 1.00 96.62 133 ALA A O 1
ATOM 983 N N . LYS A 1 134 ? -10.799 -9.350 7.002 1.00 97.19 134 LYS A N 1
ATOM 984 C CA . LYS A 1 134 ? -11.171 -9.218 5.582 1.00 97.19 134 LYS A CA 1
ATOM 985 C C . LYS A 1 134 ? -10.376 -8.125 4.874 1.00 97.19 134 LYS A C 1
ATOM 987 O O . LYS A 1 134 ? -9.861 -8.368 3.786 1.00 97.19 134 LYS A O 1
ATOM 992 N N . ILE A 1 135 ? -10.244 -6.947 5.485 1.00 96.19 135 ILE A N 1
ATOM 993 C CA . ILE A 1 135 ? -9.453 -5.839 4.931 1.00 96.19 135 ILE A CA 1
ATOM 994 C C . ILE A 1 135 ? -7.992 -6.266 4.768 1.00 96.19 135 ILE A C 1
ATOM 996 O O . ILE A 1 135 ? -7.395 -6.030 3.720 1.00 96.19 135 ILE A O 1
ATOM 1000 N N . SER A 1 136 ? -7.423 -6.938 5.772 1.00 96.06 136 SER A N 1
ATOM 1001 C CA . SER A 1 136 ? -6.041 -7.419 5.712 1.00 96.06 136 SER A CA 1
ATOM 1002 C C . SER A 1 136 ? -5.817 -8.403 4.561 1.00 96.06 136 SER A C 1
ATOM 1004 O O . SER A 1 136 ? -4.806 -8.295 3.865 1.00 96.06 136 SER A O 1
ATOM 1006 N N . GLU A 1 137 ? -6.733 -9.351 4.343 1.00 96.88 137 GLU A N 1
ATOM 1007 C CA . GLU A 1 137 ? -6.596 -10.314 3.246 1.00 96.88 137 GLU A CA 1
ATOM 1008 C C . GLU A 1 137 ? -6.799 -9.645 1.880 1.00 96.88 137 GLU A C 1
ATOM 1010 O O . GLU A 1 137 ? -5.997 -9.865 0.973 1.00 96.88 137 GLU A O 1
ATOM 1015 N N . ASN A 1 138 ? -7.787 -8.755 1.744 1.00 96.50 138 ASN A N 1
ATOM 1016 C CA . ASN A 1 138 ? -8.000 -7.997 0.507 1.00 96.50 138 ASN A CA 1
ATOM 1017 C C . ASN A 1 138 ? -6.772 -7.155 0.136 1.00 96.50 138 ASN A C 1
ATOM 1019 O O . ASN A 1 138 ? -6.312 -7.214 -1.002 1.00 96.50 138 ASN A O 1
ATOM 1023 N N . ASN A 1 139 ? -6.185 -6.440 1.101 1.00 96.88 139 ASN A N 1
ATOM 1024 C CA . ASN A 1 139 ? -4.977 -5.645 0.873 1.00 96.88 139 ASN A CA 1
ATOM 1025 C C . ASN A 1 139 ? -3.803 -6.518 0.416 1.00 96.88 139 ASN A C 1
ATOM 1027 O O . ASN A 1 139 ? -3.054 -6.139 -0.483 1.00 96.88 139 ASN A O 1
ATOM 1031 N N . LYS A 1 140 ? -3.642 -7.706 1.008 1.00 97.38 140 LYS A N 1
ATOM 1032 C CA . LYS A 1 140 ? -2.607 -8.661 0.600 1.00 97.38 140 LYS A CA 1
ATOM 1033 C C . LYS A 1 140 ? -2.807 -9.125 -0.845 1.00 97.38 140 LYS A C 1
ATOM 1035 O O . LYS A 1 140 ? -1.834 -9.168 -1.597 1.00 97.38 140 LYS A O 1
ATOM 1040 N N . VAL A 1 141 ? -4.043 -9.425 -1.242 1.00 97.62 141 VAL A N 1
ATOM 1041 C CA . VAL A 1 141 ? -4.379 -9.818 -2.620 1.00 97.62 141 VAL A CA 1
ATOM 1042 C C . VAL A 1 141 ? -4.121 -8.673 -3.604 1.00 97.62 141 VAL A C 1
ATOM 1044 O O . VAL A 1 141 ? -3.476 -8.888 -4.631 1.00 97.62 141 VAL A O 1
ATOM 1047 N N . GLU A 1 142 ? -4.552 -7.448 -3.295 1.00 96.62 142 GLU A N 1
ATOM 1048 C CA . GLU A 1 142 ? -4.319 -6.290 -4.168 1.00 96.62 142 GLU A CA 1
ATOM 1049 C C . GLU A 1 142 ? -2.830 -5.967 -4.331 1.00 96.62 142 GLU A C 1
ATOM 1051 O O . GLU A 1 142 ? -2.372 -5.717 -5.447 1.00 96.62 142 GLU A O 1
ATOM 1056 N N . LEU A 1 143 ? -2.044 -6.040 -3.254 1.00 97.12 143 LEU A N 1
ATOM 1057 C CA . LEU A 1 143 ? -0.595 -5.836 -3.324 1.00 97.12 143 LEU A CA 1
ATOM 1058 C C . LEU A 1 143 ? 0.084 -6.888 -4.206 1.00 97.12 143 LEU A C 1
ATOM 1060 O O . LEU A 1 143 ? 0.917 -6.540 -5.046 1.00 97.12 143 LEU A O 1
ATOM 1064 N N . GLN A 1 144 ? -0.293 -8.162 -4.065 1.00 96.81 144 GLN A N 1
ATOM 1065 C CA . GLN A 1 144 ? 0.220 -9.227 -4.932 1.00 96.81 144 GLN A CA 1
ATOM 1066 C C . GLN A 1 144 ? -0.148 -8.987 -6.398 1.00 96.81 144 GLN A C 1
ATOM 1068 O O . GLN A 1 144 ? 0.696 -9.172 -7.278 1.00 96.81 144 GLN A O 1
ATOM 1073 N N . LYS A 1 145 ? -1.367 -8.509 -6.661 1.00 97.50 145 LYS A N 1
ATOM 1074 C CA . LYS A 1 145 ? -1.823 -8.158 -8.007 1.00 97.50 145 LYS A CA 1
ATOM 1075 C C . LYS A 1 145 ? -0.995 -7.027 -8.617 1.00 97.50 145 LYS A C 1
ATOM 1077 O O . LYS A 1 145 ? -0.531 -7.159 -9.744 1.00 97.50 145 LYS A O 1
ATOM 1082 N N . ILE A 1 146 ? -0.745 -5.946 -7.876 1.00 97.12 146 ILE A N 1
ATOM 1083 C CA . ILE A 1 146 ? 0.074 -4.818 -8.355 1.00 97.12 146 ILE A CA 1
ATOM 1084 C C . ILE A 1 146 ? 1.500 -5.282 -8.687 1.00 97.12 146 ILE A C 1
ATOM 1086 O O . ILE A 1 146 ? 2.051 -4.907 -9.725 1.00 97.12 146 ILE A O 1
ATOM 1090 N N . ILE A 1 147 ? 2.092 -6.131 -7.843 1.00 96.88 147 ILE A N 1
ATOM 1091 C CA . ILE A 1 147 ? 3.423 -6.697 -8.095 1.00 96.88 147 ILE A CA 1
ATOM 1092 C C . ILE A 1 147 ? 3.419 -7.531 -9.381 1.00 96.88 147 ILE A C 1
ATOM 1094 O O . ILE A 1 147 ? 4.253 -7.299 -10.258 1.00 96.88 147 ILE A O 1
ATOM 1098 N N . ALA A 1 148 ? 2.464 -8.452 -9.519 1.00 97.00 148 ALA A N 1
ATOM 1099 C CA . ALA A 1 148 ? 2.402 -9.374 -10.648 1.00 97.00 148 ALA A CA 1
ATOM 1100 C C . ALA A 1 148 ? 2.055 -8.689 -11.979 1.00 97.00 148 ALA A C 1
ATOM 1102 O O . ALA A 1 148 ? 2.668 -8.998 -12.996 1.00 97.00 148 ALA A O 1
ATOM 1103 N N . GLU A 1 149 ? 1.095 -7.763 -11.983 1.00 95.56 149 GLU A N 1
ATOM 1104 C CA . GLU A 1 149 ? 0.554 -7.171 -13.213 1.00 95.56 149 GLU A CA 1
ATOM 1105 C C . GLU A 1 149 ? 1.261 -5.875 -13.622 1.00 95.56 149 GLU A C 1
ATOM 1107 O O . GLU A 1 149 ? 1.288 -5.540 -14.804 1.00 95.56 149 GLU A O 1
ATOM 1112 N N . THR A 1 150 ? 1.836 -5.128 -12.673 1.00 94.56 150 THR A N 1
ATOM 1113 C CA . THR A 1 150 ? 2.441 -3.816 -12.966 1.00 94.56 150 THR A CA 1
ATOM 1114 C C . THR A 1 150 ? 3.957 -3.837 -12.853 1.00 94.56 150 THR A C 1
ATOM 1116 O O . THR A 1 150 ? 4.642 -3.385 -13.774 1.00 94.56 150 THR A O 1
ATOM 1119 N N . PHE A 1 151 ? 4.503 -4.334 -11.741 1.00 97.06 151 PHE A N 1
ATOM 1120 C CA . PHE A 1 151 ? 5.944 -4.237 -11.496 1.00 97.06 151 PHE A CA 1
ATOM 1121 C C . PHE A 1 151 ? 6.744 -5.313 -12.226 1.00 97.06 151 PHE A C 1
ATOM 1123 O O . PHE A 1 151 ? 7.693 -4.962 -12.926 1.00 97.06 151 PHE A O 1
ATOM 1130 N N . ASN A 1 152 ? 6.344 -6.584 -12.149 1.00 97.69 152 ASN A N 1
ATOM 1131 C CA . ASN A 1 152 ? 7.076 -7.674 -12.802 1.00 97.69 152 ASN A CA 1
ATOM 1132 C C . ASN A 1 152 ? 7.228 -7.472 -14.324 1.00 97.69 152 ASN A C 1
ATOM 1134 O O . ASN A 1 152 ? 8.355 -7.569 -14.809 1.00 97.69 152 ASN A O 1
ATOM 1138 N N . PRO A 1 153 ? 6.184 -7.086 -15.088 1.00 97.44 153 PRO A N 1
ATOM 1139 C CA . PRO A 1 153 ? 6.333 -6.869 -16.528 1.00 97.44 153 PRO A CA 1
ATOM 1140 C C . PRO A 1 153 ? 7.221 -5.664 -16.862 1.00 97.44 153 PRO A C 1
ATOM 1142 O O . PRO A 1 153 ? 7.950 -5.681 -17.853 1.00 97.44 153 PRO A O 1
ATOM 1145 N N . LYS A 1 154 ? 7.191 -4.608 -16.034 1.00 97.75 154 LYS A N 1
ATOM 1146 C CA . LYS A 1 154 ? 8.091 -3.453 -16.189 1.00 97.75 154 LYS A CA 1
ATOM 1147 C C . LYS A 1 154 ? 9.546 -3.842 -15.935 1.00 97.75 154 LYS A C 1
ATOM 1149 O O . LYS A 1 154 ? 10.414 -3.391 -16.677 1.00 97.75 154 LYS A O 1
ATOM 1154 N N . ILE A 1 155 ? 9.801 -4.664 -14.916 1.00 98.00 155 ILE A N 1
ATOM 1155 C CA . ILE A 1 155 ? 11.137 -5.193 -14.613 1.00 98.00 155 ILE A CA 1
ATOM 1156 C C . ILE A 1 155 ? 11.632 -6.040 -15.788 1.00 98.00 155 ILE A C 1
ATOM 1158 O O . ILE A 1 155 ? 12.687 -5.741 -16.338 1.00 98.00 155 ILE A O 1
ATOM 1162 N N . GLU A 1 156 ? 10.831 -6.996 -16.259 1.00 97.31 156 GLU A N 1
ATOM 1163 C CA . GLU A 1 156 ? 11.195 -7.857 -17.391 1.00 97.31 156 GLU A CA 1
ATOM 1164 C C . GLU A 1 156 ? 11.447 -7.044 -18.678 1.00 97.31 156 GLU A C 1
ATOM 1166 O O . GLU A 1 156 ? 12.382 -7.309 -19.437 1.00 97.31 156 GLU A O 1
ATOM 1171 N N . GLY A 1 157 ? 10.639 -6.007 -18.925 1.00 98.06 157 GLY A N 1
ATOM 1172 C CA . GLY A 1 157 ? 10.834 -5.090 -20.049 1.00 98.06 157 GLY A CA 1
ATOM 1173 C C . GLY A 1 157 ? 12.145 -4.303 -19.960 1.00 98.06 157 GLY A C 1
ATOM 1174 O O . GLY A 1 157 ? 12.842 -4.146 -20.966 1.00 98.06 157 GLY A O 1
ATOM 1175 N N . LEU A 1 158 ? 12.509 -3.837 -18.761 1.00 97.81 158 LEU A N 1
ATOM 1176 C CA . LEU A 1 158 ? 13.786 -3.163 -18.520 1.00 97.81 158 LEU A CA 1
ATOM 1177 C C . LEU A 1 158 ? 14.971 -4.113 -18.702 1.00 97.81 158 LEU A C 1
ATOM 1179 O O . LEU A 1 158 ? 15.957 -3.726 -19.327 1.00 97.81 158 LEU A O 1
ATOM 1183 N N . GLU A 1 159 ? 14.868 -5.350 -18.221 1.00 98.00 159 GLU A N 1
ATOM 1184 C CA . GLU A 1 159 ? 15.904 -6.372 -18.393 1.00 98.00 159 GLU A CA 1
ATOM 1185 C C . GLU A 1 159 ? 16.141 -6.676 -19.876 1.00 98.00 159 GLU A C 1
ATOM 1187 O O . GLU A 1 159 ? 17.280 -6.600 -20.341 1.00 98.00 159 GLU A O 1
ATOM 1192 N N . LYS A 1 160 ? 15.069 -6.895 -20.650 1.00 98.00 160 LYS A N 1
ATOM 1193 C CA . LYS A 1 160 ? 15.145 -7.091 -22.109 1.00 98.00 160 LYS A CA 1
ATOM 1194 C C . LYS A 1 160 ? 15.805 -5.909 -22.821 1.00 98.00 160 LYS A C 1
ATOM 1196 O O . LYS A 1 160 ? 16.678 -6.110 -23.666 1.00 98.00 160 LYS A O 1
ATOM 1201 N N . SER A 1 161 ? 15.410 -4.684 -22.473 1.00 97.94 161 SER A N 1
ATOM 1202 C CA . SER A 1 161 ? 15.996 -3.463 -23.042 1.00 97.94 161 SER A CA 1
ATOM 1203 C C . SER A 1 161 ? 17.489 -3.345 -22.717 1.00 97.94 161 SER A C 1
ATOM 1205 O O . SER A 1 161 ? 18.301 -3.055 -23.596 1.00 97.94 161 SER A O 1
ATOM 1207 N N . ASN A 1 162 ? 17.877 -3.646 -21.477 1.00 98.12 162 ASN A N 1
ATOM 1208 C CA . ASN A 1 162 ? 19.269 -3.603 -21.043 1.00 98.12 162 ASN A CA 1
ATOM 1209 C C . ASN A 1 162 ? 20.124 -4.651 -21.776 1.00 98.12 162 ASN A C 1
ATOM 1211 O O . ASN A 1 162 ? 21.223 -4.346 -22.240 1.00 98.12 162 ASN A O 1
ATOM 1215 N N . THR A 1 163 ? 19.615 -5.871 -21.965 1.00 97.94 163 THR A N 1
ATOM 1216 C CA . THR A 1 163 ? 20.292 -6.883 -22.791 1.00 97.94 163 THR A CA 1
ATOM 1217 C C . THR A 1 163 ? 20.481 -6.395 -24.227 1.00 97.94 163 THR A C 1
ATOM 1219 O O . THR A 1 163 ? 21.596 -6.467 -24.740 1.00 97.94 163 THR A O 1
ATOM 1222 N N . ALA A 1 164 ? 19.440 -5.835 -24.852 1.00 97.75 164 ALA A N 1
ATOM 1223 C CA . ALA A 1 164 ? 19.521 -5.317 -26.218 1.00 97.75 164 ALA A CA 1
ATOM 1224 C C . ALA A 1 164 ? 20.551 -4.181 -26.356 1.00 97.75 164 ALA A C 1
ATOM 1226 O O . ALA A 1 164 ? 21.345 -4.178 -27.298 1.00 97.75 164 ALA A O 1
ATOM 1227 N N . LEU A 1 165 ? 20.588 -3.251 -25.395 1.00 98.12 165 LEU A N 1
ATOM 1228 C CA . LEU A 1 165 ? 21.587 -2.180 -25.353 1.00 98.12 165 LEU A CA 1
ATOM 1229 C C . LEU A 1 165 ? 23.008 -2.732 -25.232 1.00 98.12 165 LEU A C 1
ATOM 1231 O O . LEU A 1 165 ? 23.895 -2.299 -25.967 1.00 98.12 165 LEU A O 1
ATOM 1235 N N . ASN A 1 166 ? 23.231 -3.710 -24.353 1.00 98.12 166 ASN A N 1
ATOM 1236 C CA . ASN A 1 166 ? 24.543 -4.337 -24.205 1.00 98.12 166 ASN A CA 1
ATOM 1237 C C . ASN A 1 166 ? 24.991 -5.035 -25.497 1.00 98.12 166 ASN A C 1
ATOM 1239 O O . ASN A 1 166 ? 26.145 -4.882 -25.899 1.00 98.12 166 ASN A O 1
ATOM 1243 N N . THR A 1 167 ? 24.085 -5.735 -26.186 1.00 98.00 167 THR A N 1
ATOM 1244 C CA . THR A 1 167 ? 24.371 -6.331 -27.499 1.00 98.00 167 THR A CA 1
ATOM 1245 C C . THR A 1 167 ? 24.759 -5.267 -28.527 1.00 98.00 167 THR A C 1
ATOM 1247 O O . THR A 1 167 ? 25.793 -5.408 -29.179 1.00 98.00 167 THR A O 1
ATOM 1250 N N . ALA A 1 168 ? 23.998 -4.174 -28.627 1.00 97.75 168 ALA A N 1
ATOM 1251 C CA . ALA A 1 168 ? 24.300 -3.082 -29.552 1.00 97.75 168 ALA A CA 1
ATOM 1252 C C . ALA A 1 168 ? 25.651 -2.411 -29.245 1.00 97.75 168 ALA A C 1
ATOM 1254 O O . ALA A 1 168 ? 26.416 -2.100 -30.156 1.00 97.75 168 ALA A O 1
ATOM 1255 N N . ILE A 1 169 ? 25.989 -2.229 -27.964 1.00 97.94 169 ILE A N 1
ATOM 1256 C CA . ILE A 1 169 ? 27.288 -1.683 -27.544 1.00 97.94 169 ILE A CA 1
ATOM 1257 C C . ILE A 1 169 ? 28.435 -2.598 -27.983 1.00 97.94 169 ILE A C 1
ATOM 1259 O O . ILE A 1 169 ? 29.455 -2.103 -28.463 1.00 97.94 169 ILE A O 1
ATOM 1263 N N . ILE A 1 170 ? 28.292 -3.917 -27.824 1.00 97.56 170 ILE A N 1
ATOM 1264 C CA . ILE A 1 170 ? 29.304 -4.887 -28.267 1.00 97.56 170 ILE A CA 1
ATOM 1265 C C . ILE A 1 170 ? 29.474 -4.821 -29.789 1.00 97.56 170 ILE A C 1
ATOM 1267 O O . ILE A 1 170 ? 30.605 -4.782 -30.270 1.00 97.56 170 ILE A O 1
ATOM 1271 N N . GLU A 1 171 ? 28.376 -4.741 -30.542 1.00 97.50 171 GLU A N 1
ATOM 1272 C CA . GLU A 1 171 ? 28.416 -4.624 -32.003 1.00 97.50 171 GLU A CA 1
ATOM 1273 C C . GLU A 1 171 ? 29.116 -3.335 -32.461 1.00 97.50 171 GLU A C 1
ATOM 1275 O O . GLU A 1 171 ? 29.989 -3.377 -33.328 1.00 97.50 171 GLU A O 1
ATOM 1280 N N . ILE A 1 172 ? 28.787 -2.192 -31.847 1.00 97.44 172 ILE A N 1
ATOM 1281 C CA . ILE A 1 172 ? 29.430 -0.903 -32.145 1.00 97.44 172 ILE A CA 1
ATOM 1282 C C . ILE A 1 172 ? 30.931 -0.970 -31.864 1.00 97.44 172 ILE A C 1
ATOM 1284 O O . ILE A 1 172 ? 31.724 -0.517 -32.689 1.00 97.44 172 ILE A O 1
ATOM 1288 N N . LYS A 1 173 ? 31.331 -1.555 -30.728 1.00 96.50 173 LYS A N 1
ATOM 1289 C CA . LYS A 1 173 ? 32.750 -1.752 -30.398 1.00 96.50 173 LYS A CA 1
ATOM 1290 C C . LYS A 1 173 ? 33.451 -2.619 -31.446 1.00 96.50 173 LYS A C 1
ATOM 1292 O O . LYS A 1 173 ? 34.517 -2.236 -31.911 1.00 96.50 173 LYS A O 1
ATOM 1297 N N . GLY A 1 174 ? 32.824 -3.716 -31.876 1.00 96.19 174 GLY A N 1
ATOM 1298 C CA . GLY A 1 174 ? 33.365 -4.580 -32.928 1.00 96.19 174 GLY A CA 1
ATOM 1299 C C . GLY A 1 174 ? 33.580 -3.838 -34.251 1.00 96.19 174 GLY A C 1
ATOM 1300 O O . GLY A 1 174 ? 34.669 -3.894 -34.820 1.00 96.19 174 GLY A O 1
ATOM 1301 N N . ARG A 1 175 ? 32.586 -3.061 -34.699 1.00 95.19 175 ARG A N 1
ATOM 1302 C CA . ARG A 1 175 ? 32.709 -2.232 -35.912 1.00 95.19 175 ARG A CA 1
ATOM 1303 C C . ARG A 1 175 ? 33.801 -1.168 -35.783 1.00 95.19 175 ARG A C 1
ATOM 1305 O O . ARG A 1 175 ? 34.510 -0.899 -36.748 1.00 95.19 175 ARG A O 1
ATOM 1312 N N . LEU A 1 176 ? 33.954 -0.565 -34.603 1.00 94.50 176 LEU A N 1
ATOM 1313 C CA . LEU A 1 176 ? 35.004 0.422 -34.348 1.00 94.50 176 LEU A CA 1
ATOM 1314 C C 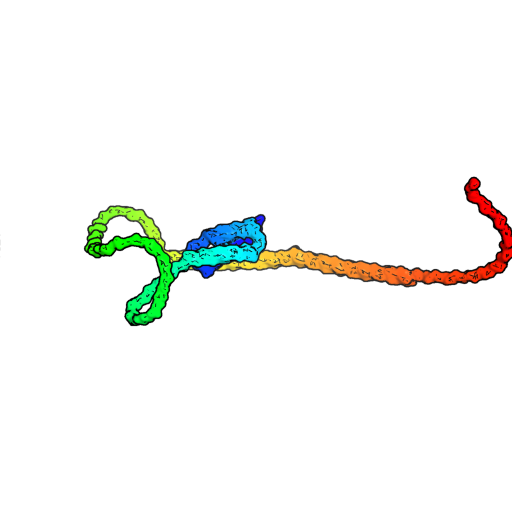. LEU A 1 176 ? 36.404 -0.209 -34.426 1.00 94.50 176 LEU A C 1
ATOM 1316 O O . LEU A 1 176 ? 37.301 0.368 -35.042 1.00 94.50 176 LEU A O 1
ATOM 1320 N N . ASP A 1 177 ? 36.572 -1.408 -33.866 1.00 93.50 177 ASP A N 1
ATOM 1321 C CA . ASP A 1 177 ? 37.826 -2.161 -33.942 1.00 93.50 177 ASP A CA 1
ATOM 1322 C C . ASP A 1 177 ? 38.174 -2.553 -35.388 1.00 93.50 177 ASP A C 1
ATOM 1324 O O . ASP A 1 177 ? 39.342 -2.502 -35.781 1.00 93.50 177 ASP A O 1
ATOM 1328 N N . GLU A 1 178 ? 37.181 -2.923 -36.202 1.00 91.81 178 GLU A N 1
ATOM 1329 C CA . GLU A 1 178 ? 37.367 -3.212 -37.630 1.00 91.81 178 GLU A CA 1
ATOM 1330 C C . GLU A 1 178 ? 37.811 -1.973 -38.413 1.00 91.81 178 GLU A C 1
ATOM 1332 O O . GLU A 1 178 ? 38.778 -2.050 -39.175 1.00 91.81 178 GLU A O 1
ATOM 1337 N N . ILE A 1 179 ? 37.170 -0.820 -38.194 1.00 90.31 179 ILE A N 1
ATOM 1338 C CA . ILE A 1 179 ? 37.567 0.460 -38.809 1.00 90.31 179 ILE A CA 1
ATOM 1339 C C . ILE A 1 179 ? 39.006 0.820 -38.413 1.00 90.31 179 ILE A C 1
ATOM 1341 O O . ILE A 1 179 ? 39.818 1.196 -39.261 1.00 90.31 179 ILE A O 1
ATOM 1345 N N . SER A 1 180 ? 39.358 0.634 -37.137 1.00 87.06 180 SER A N 1
ATOM 1346 C CA . SER A 1 180 ? 40.711 0.907 -36.644 1.00 87.06 180 SER A CA 1
ATOM 1347 C C . SER A 1 180 ? 41.779 0.014 -37.286 1.00 87.06 180 SER A C 1
ATOM 1349 O O . SER A 1 180 ? 42.932 0.431 -37.372 1.00 87.06 180 SER A O 1
ATOM 1351 N N . LYS A 1 181 ? 41.432 -1.204 -37.719 1.00 84.56 181 LYS A N 1
ATOM 1352 C CA . LYS A 1 181 ? 42.366 -2.161 -38.343 1.00 84.56 181 LYS A CA 1
ATOM 1353 C C . LYS A 1 181 ? 42.413 -2.067 -39.871 1.00 84.56 181 LYS A C 1
ATOM 1355 O O . LYS A 1 181 ? 43.390 -2.504 -40.469 1.00 84.56 181 LYS A O 1
ATOM 1360 N N . SER A 1 182 ? 41.371 -1.529 -40.502 1.00 67.75 182 SER A N 1
ATOM 1361 C CA . SER A 1 182 ? 41.203 -1.502 -41.965 1.00 67.75 182 SER A CA 1
ATOM 1362 C C . SER A 1 182 ? 41.722 -0.230 -42.639 1.00 67.75 182 SER A C 1
ATOM 1364 O O . SER A 1 182 ? 41.689 -0.142 -43.864 1.00 67.75 182 SER A O 1
ATOM 1366 N N . THR A 1 183 ? 42.264 0.724 -41.878 1.00 61.22 183 THR A N 1
ATOM 1367 C CA . THR A 1 183 ? 42.960 1.892 -42.437 1.00 61.22 183 THR A CA 1
ATOM 1368 C C . THR A 1 183 ? 44.448 1.551 -42.600 1.00 61.22 183 THR A C 1
ATOM 1370 O O . THR A 1 183 ? 45.146 1.448 -41.588 1.00 61.22 183 THR A O 1
ATOM 1373 N N . PRO A 1 184 ? 44.985 1.354 -43.822 1.00 57.94 184 PRO A N 1
ATOM 1374 C CA . PRO A 1 184 ? 46.422 1.193 -43.995 1.00 57.94 184 PRO A CA 1
ATOM 1375 C C . PRO A 1 184 ? 47.089 2.514 -43.613 1.00 57.94 184 PRO A C 1
ATOM 1377 O O . PRO A 1 184 ? 46.647 3.579 -44.051 1.00 57.94 184 PRO A O 1
ATOM 1380 N N . ALA A 1 185 ? 48.157 2.458 -42.814 1.00 62.88 185 ALA A N 1
ATOM 1381 C CA . ALA A 1 185 ? 49.024 3.614 -42.633 1.00 62.88 185 ALA A CA 1
ATOM 1382 C C . ALA A 1 185 ? 49.437 4.130 -44.027 1.00 62.88 185 ALA A C 1
ATOM 1384 O O . ALA A 1 185 ? 49.845 3.309 -44.858 1.00 62.88 185 ALA A O 1
ATOM 1385 N N . PRO A 1 186 ? 49.313 5.439 -44.322 1.00 59.66 186 PRO A N 1
ATOM 1386 C CA . PRO A 1 186 ? 49.754 5.965 -45.603 1.00 59.66 186 PRO A CA 1
ATOM 1387 C C . PRO A 1 186 ? 51.238 5.625 -45.757 1.00 59.66 186 PRO A C 1
ATOM 1389 O O . PRO A 1 186 ? 52.051 5.937 -44.884 1.00 59.66 186 PRO A O 1
ATOM 1392 N N . ALA A 1 187 ? 51.575 4.906 -46.830 1.00 59.53 187 ALA A N 1
ATOM 1393 C CA . ALA A 1 187 ? 52.959 4.595 -47.145 1.00 59.53 187 ALA A CA 1
ATOM 1394 C C . ALA A 1 187 ? 53.738 5.920 -47.237 1.00 59.53 187 ALA A C 1
ATOM 1396 O O . ALA A 1 187 ? 53.236 6.855 -47.865 1.00 59.53 187 ALA A O 1
ATOM 1397 N N . PRO A 1 188 ? 54.925 6.042 -46.616 1.00 54.59 188 PRO A N 1
ATOM 1398 C CA . PRO A 1 188 ? 55.702 7.265 -46.723 1.00 54.59 188 PRO A CA 1
ATOM 1399 C C . PRO A 1 188 ? 56.065 7.475 -48.194 1.00 54.59 188 PRO A C 1
ATOM 1401 O O . PRO A 1 188 ? 56.640 6.581 -48.823 1.00 54.59 188 PRO A O 1
ATOM 1404 N N . ASP A 1 189 ? 55.701 8.640 -48.733 1.00 44.19 189 ASP A N 1
ATOM 1405 C CA . ASP A 1 189 ? 56.012 9.036 -50.103 1.00 44.19 189 ASP A CA 1
ATOM 1406 C C . ASP A 1 189 ? 57.500 8.800 -50.381 1.00 44.19 189 ASP A C 1
ATOM 1408 O O . ASP A 1 189 ? 58.384 9.430 -49.789 1.00 44.19 189 ASP A O 1
ATOM 1412 N N . LYS A 1 190 ? 57.802 7.874 -51.298 1.00 47.69 190 LYS A N 1
ATOM 1413 C CA . LYS A 1 190 ? 59.146 7.768 -51.863 1.00 47.69 190 LYS A CA 1
ATOM 1414 C C . LYS A 1 190 ? 59.373 9.005 -52.719 1.00 47.69 190 LYS A C 1
ATOM 1416 O O . LYS A 1 190 ? 58.926 9.070 -53.860 1.00 47.69 190 LYS A O 1
ATOM 1421 N N . ILE A 1 191 ? 60.099 9.968 -52.165 1.00 47.69 191 ILE A N 1
ATOM 1422 C CA . ILE A 1 191 ? 60.617 11.118 -52.900 1.00 47.69 191 ILE A CA 1
ATOM 1423 C C . ILE A 1 191 ? 61.548 10.576 -53.993 1.00 47.69 191 ILE A C 1
ATOM 1425 O O . ILE A 1 191 ? 62.647 10.096 -53.711 1.00 47.69 191 ILE A O 1
ATOM 1429 N N . VAL A 1 192 ? 61.098 10.615 -55.246 1.00 44.22 192 VAL A N 1
ATOM 1430 C CA . VAL A 1 192 ? 61.958 10.388 -56.411 1.00 44.22 192 VAL A CA 1
ATOM 1431 C C . VAL A 1 192 ? 62.783 11.665 -56.607 1.00 44.22 192 VAL A C 1
ATOM 1433 O O . VAL A 1 192 ? 62.192 12.733 -56.778 1.00 44.22 192 VAL A O 1
ATOM 1436 N N . PRO A 1 193 ? 64.126 11.614 -56.567 1.00 44.94 193 PRO A N 1
ATOM 1437 C CA . PRO A 1 193 ? 64.939 12.802 -56.774 1.00 44.94 193 PRO A CA 1
ATOM 1438 C C . PRO A 1 193 ? 64.912 13.156 -58.262 1.00 44.94 193 PRO A C 1
ATOM 1440 O O . PRO A 1 193 ? 65.614 12.549 -59.070 1.00 44.94 193 PRO A O 1
ATOM 1443 N N . ASN A 1 194 ? 64.085 14.133 -58.631 1.00 37.78 194 ASN A N 1
ATOM 1444 C CA . ASN A 1 194 ? 64.085 14.670 -59.981 1.00 37.78 194 ASN A CA 1
ATOM 1445 C C . ASN A 1 194 ? 65.276 15.630 -60.125 1.00 37.78 194 ASN A C 1
ATOM 1447 O O . ASN A 1 194 ? 65.231 16.778 -59.680 1.00 37.78 194 ASN A O 1
ATOM 1451 N N . LYS A 1 195 ? 66.371 15.133 -60.708 1.00 48.38 195 LYS A N 1
ATOM 1452 C CA . LYS A 1 195 ? 67.385 15.982 -61.334 1.00 48.38 195 LYS A CA 1
ATOM 1453 C C . LYS A 1 195 ? 66.746 16.574 -62.584 1.00 48.38 195 LYS A C 1
ATOM 1455 O O . LYS A 1 195 ? 66.756 15.920 -63.612 1.00 48.38 195 LYS A O 1
ATOM 1460 N N . ASP A 1 196 ? 66.237 17.793 -62.490 1.00 38.88 196 ASP A N 1
ATOM 1461 C CA . ASP A 1 196 ? 66.454 18.758 -63.562 1.00 38.88 196 ASP A CA 1
ATOM 1462 C C . ASP A 1 196 ? 66.281 20.185 -63.048 1.00 38.88 196 ASP A C 1
ATOM 1464 O O . ASP A 1 196 ? 65.231 20.612 -62.571 1.00 38.88 196 ASP A O 1
ATOM 1468 N N . VAL A 1 197 ? 67.394 20.906 -63.120 1.00 42.81 197 VAL A N 1
ATOM 1469 C CA . VAL A 1 197 ? 67.499 22.339 -62.900 1.00 42.81 197 VAL A CA 1
ATOM 1470 C C . VAL A 1 197 ? 67.096 23.020 -64.199 1.00 42.81 197 VAL A C 1
ATOM 1472 O O . VAL A 1 197 ? 67.706 22.779 -65.240 1.00 42.81 197 VAL A O 1
ATOM 1475 N N . SER A 1 198 ? 66.150 23.953 -64.139 1.00 39.38 198 SER A N 1
ATOM 1476 C CA . SER A 1 198 ? 66.192 25.095 -65.048 1.00 39.38 198 SER A CA 1
ATOM 1477 C C . SER A 1 198 ? 65.607 26.355 -64.430 1.00 39.38 198 SER A C 1
ATOM 1479 O O . SER A 1 198 ? 64.662 26.347 -63.648 1.00 39.38 198 SER A O 1
ATOM 1481 N N . ILE A 1 199 ? 66.323 27.424 -64.740 1.00 39.53 199 ILE A N 1
ATOM 1482 C CA . ILE A 1 199 ? 66.479 28.684 -64.033 1.00 39.53 199 ILE A CA 1
ATOM 1483 C C . ILE A 1 199 ? 65.554 29.749 -64.652 1.00 39.53 199 ILE A C 1
ATOM 1485 O O . ILE A 1 199 ? 65.296 29.720 -65.849 1.00 39.53 199 ILE A O 1
ATOM 1489 N N . GLN A 1 200 ? 65.181 30.735 -63.821 1.00 37.47 200 GLN A N 1
ATOM 1490 C CA . GLN A 1 200 ? 64.714 32.099 -64.145 1.00 37.47 200 GLN A CA 1
ATOM 1491 C C . GLN A 1 200 ? 63.328 32.292 -64.789 1.00 37.47 200 GLN A C 1
ATOM 1493 O O . GLN A 1 200 ? 63.113 31.984 -65.955 1.00 37.47 200 GLN A O 1
ATOM 1498 N N . LYS A 1 201 ? 62.474 33.075 -64.105 1.00 36.69 201 LYS A N 1
ATOM 1499 C CA . LYS A 1 201 ? 62.364 34.519 -64.401 1.00 36.69 201 LYS A CA 1
ATOM 1500 C C . LYS A 1 201 ? 61.695 35.291 -63.256 1.00 36.69 201 LYS A C 1
ATOM 1502 O O . LYS A 1 201 ? 60.570 35.011 -62.861 1.00 36.69 201 LYS A O 1
ATOM 1507 N N . GLU A 1 202 ? 62.420 36.278 -62.754 1.00 44.12 202 GLU A N 1
ATOM 1508 C CA . GLU A 1 202 ? 61.972 37.335 -61.851 1.00 44.12 202 GLU A CA 1
ATOM 1509 C C . GLU A 1 202 ? 61.194 38.395 -62.654 1.00 44.12 202 GLU A C 1
ATOM 1511 O O . GLU A 1 202 ? 61.704 38.861 -63.673 1.00 44.12 202 GLU A O 1
ATOM 1516 N N . ILE A 1 203 ? 59.983 38.778 -62.217 1.00 45.00 203 ILE A N 1
ATOM 1517 C CA . ILE A 1 203 ? 59.322 40.037 -62.617 1.00 45.00 203 ILE A CA 1
ATOM 1518 C C . ILE A 1 203 ? 58.611 40.659 -61.400 1.00 45.00 203 ILE A C 1
ATOM 1520 O O . ILE A 1 203 ? 57.516 40.273 -61.007 1.00 45.00 203 ILE A O 1
ATOM 1524 N N . THR A 1 204 ? 59.335 41.598 -60.798 1.00 38.56 204 THR A N 1
ATOM 1525 C CA . THR A 1 204 ? 58.972 42.960 -60.368 1.00 38.56 204 THR A CA 1
ATOM 1526 C C . THR A 1 204 ? 57.587 43.279 -59.776 1.00 38.56 204 THR A C 1
ATOM 1528 O O . THR A 1 204 ? 56.552 43.302 -60.435 1.00 38.56 204 THR A O 1
ATOM 1531 N N . LYS A 1 205 ? 57.672 43.706 -58.512 1.00 44.84 205 LYS A N 1
ATOM 1532 C CA . LYS A 1 205 ? 56.801 44.582 -57.709 1.00 44.84 205 LYS A CA 1
ATOM 1533 C C . LYS A 1 205 ? 56.190 45.755 -58.503 1.00 44.84 205 LYS A C 1
ATOM 1535 O O . LYS A 1 205 ? 56.916 46.404 -59.243 1.00 44.84 205 LYS A O 1
ATOM 1540 N N . ASN A 1 206 ? 54.926 46.099 -58.224 1.00 41.38 206 ASN A N 1
ATOM 1541 C CA . ASN A 1 206 ? 54.461 47.489 -58.073 1.00 41.38 206 ASN A CA 1
ATOM 1542 C C . ASN A 1 206 ? 53.124 47.546 -57.307 1.00 41.38 206 ASN A C 1
ATOM 1544 O O . ASN A 1 206 ? 52.094 47.077 -57.786 1.00 41.38 206 ASN A O 1
ATOM 1548 N N . GLY A 1 207 ? 53.174 48.121 -56.100 1.00 39.38 207 GLY A N 1
ATOM 1549 C CA . GLY A 1 207 ? 52.020 48.669 -55.380 1.00 39.38 207 GLY A CA 1
ATOM 1550 C C . GLY A 1 207 ? 51.809 50.150 -55.747 1.00 39.38 207 GLY A C 1
ATOM 1551 O O . GLY A 1 207 ? 52.660 50.722 -56.426 1.00 39.38 207 GLY A O 1
ATOM 1552 N N . PRO A 1 208 ? 50.675 50.758 -55.358 1.00 50.28 208 PRO A N 1
ATOM 1553 C CA . PRO A 1 208 ? 50.129 51.933 -56.032 1.00 50.28 208 PRO A CA 1
ATOM 1554 C C . PRO A 1 208 ? 50.663 53.282 -55.517 1.00 50.28 208 PRO A C 1
ATOM 1556 O O . PRO A 1 208 ? 50.841 53.448 -54.315 1.00 50.28 208 PRO A O 1
ATOM 1559 N N . LYS A 1 209 ? 50.726 54.228 -56.471 1.00 34.81 209 LYS A N 1
ATOM 1560 C CA . LYS A 1 209 ? 50.893 55.697 -56.398 1.00 34.81 209 LYS A CA 1
ATOM 1561 C C . LYS A 1 209 ? 52.224 56.257 -55.906 1.00 34.81 209 LYS A C 1
ATOM 1563 O O . LYS A 1 209 ? 52.510 56.182 -54.697 1.00 34.81 209 LYS A O 1
#

pLDDT: mean 71.55, std 25.92, range [27.03, 98.12]

Secondary structure (DSSP, 8-state):
--HHHHHHHHHHHHHHHHHTT-S--HHHHHHHHHHHHH---HHHHHHHHHHHHHHHHHTT-----------------------------------------------------HHHHHHHHHHHHHHHHHHHHHHHHHHHHHHHHHIIIIIHHHHHHHHHHHHHHHHHHHHHHHHHHHHHHHSPPPPP---------------------